Protein AF-0000000084519667 (afdb_homodimer)

Secondary structure (DSSP, 8-state):
-----EEEEETTEEEEEEE--GGGHHHHHHHHHHHHTT-SSSS--TTTT---HHHHHHHHHHHHH-TTEEEEEEEETTEEEEEEEEEE-SSGGGTTEEEEEEEE-GGGTTSSHHHHHHHHHHHHHHHTT--EEEEEEETT-HHHHHHHHHTT-EEEEEEEEEEE-TTS-EEEEEEEEEE--/-----EEEEETTEEEEEEE--GGGHHHHHHHHHHHHTT-SSSS--TTTT---HHHHHHHHHHHHH-TTEEEEEEEETTEEEEEEEEEE-SSGGGTTEEEEEEEE-GGGTTSSHHHHHHHHHHHHHHHTT--EEEEEEETT-HHHHHHHHHTT-EEEEEEEEEEE-TTS-EEEEEEEEEE--

Nearest PDB structures (foldseek):
  2i79-assembly1_E  TM=9.690E-01  e=3.672E-17  Streptococcus pneumoniae TIGR4
  2i79-assembly3_D  TM=9.544E-01  e=3.453E-17  Streptococcus pneumoniae TIGR4
  2ge3-assembly1_B  TM=9.159E-01  e=1.877E-13  Agrobacterium tumefaciens
  4j3g-assembly2_C  TM=8.983E-01  e=3.690E-13  Brucella abortus 2308
  1vhs-assembly1_A  TM=8.418E-01  e=2.192E-12  Bacillus subtilis

Solvent-accessible surface area (backbone atoms only — not comparable to full-atom values): 19072 Å² total; per-residue (Å²): 45,78,61,77,73,42,81,46,76,32,89,91,41,65,36,34,41,30,45,58,51,68,85,44,18,59,59,49,35,53,44,52,44,52,42,28,61,71,45,81,71,50,75,40,53,58,71,52,87,70,50,50,44,71,52,37,33,51,49,44,54,51,23,46,72,32,82,53,22,36,42,38,31,31,32,43,95,91,34,76,50,29,36,33,36,34,44,42,56,98,37,76,30,32,66,44,33,30,38,51,47,76,50,60,36,76,92,54,61,88,38,53,53,71,58,52,51,47,52,54,49,51,53,49,35,62,72,60,70,36,35,31,43,31,38,76,40,40,64,84,44,53,69,58,54,52,52,42,41,75,72,56,32,41,80,36,26,47,40,72,63,51,30,42,50,96,87,71,47,66,38,40,32,33,32,33,38,30,76,52,134,48,80,61,76,73,43,80,47,76,32,88,91,40,65,36,34,40,30,46,59,51,67,87,44,17,57,59,48,35,54,44,53,43,52,43,27,61,71,46,81,72,51,75,39,53,58,70,52,89,71,51,51,44,71,52,38,34,50,48,42,55,50,24,46,72,33,82,55,22,34,42,36,32,30,32,43,94,91,34,76,50,29,38,32,37,33,42,42,55,98,36,76,28,31,66,44,34,28,37,50,49,75,50,61,37,75,93,55,62,87,39,54,54,72,56,51,52,48,50,53,49,50,53,50,35,63,72,61,69,35,36,31,42,31,38,74,40,40,64,83,44,54,68,58,52,53,51,42,42,74,72,56,32,40,81,35,28,47,39,71,62,52,31,42,48,95,86,70,47,68,37,39,33,34,31,32,38,30,74,53,132

Structure (mmCIF, N/CA/C/O backbone):
data_AF-0000000084519667-model_v1
#
loop_
_entity.id
_entity.type
_entity.pdbx_description
1 polymer 'Acetyltransferase (GNAT) family protein'
#
loop_
_atom_site.group_PDB
_atom_site.id
_atom_site.type_symbol
_atom_site.label_atom_id
_atom_site.label_alt_id
_atom_site.label_comp_id
_atom_site.label_asym_id
_atom_site.label_entity_id
_atom_site.label_seq_id
_atom_site.pdbx_PDB_ins_code
_atom_site.Cartn_x
_atom_site.Cartn_y
_atom_site.Cartn_z
_atom_site.occupancy
_atom_site.B_iso_or_equiv
_atom_site.auth_seq_id
_atom_site.auth_comp_id
_atom_site.auth_asym_id
_atom_site.auth_atom_id
_atom_site.pdbx_PDB_model_num
ATOM 1 N N . MET A 1 1 ? -10.945 -17.562 3.363 1 87.56 1 MET A N 1
ATOM 2 C CA . MET A 1 1 ? -11.922 -18.25 2.533 1 87.56 1 MET A CA 1
ATOM 3 C C . MET A 1 1 ? -11.297 -19.469 1.856 1 87.56 1 MET A C 1
ATOM 5 O O . MET A 1 1 ? -10.07 -19.531 1.696 1 87.56 1 MET A O 1
ATOM 9 N N . ILE A 1 2 ? -12.219 -20.406 1.562 1 90.25 2 ILE A N 1
ATOM 10 C CA . ILE A 1 2 ? -11.75 -21.656 0.96 1 90.25 2 ILE A CA 1
ATOM 11 C C . ILE A 1 2 ? -12.508 -21.922 -0.334 1 90.25 2 ILE A C 1
ATOM 13 O O . ILE A 1 2 ? -13.719 -21.688 -0.41 1 90.25 2 ILE A O 1
ATOM 17 N N . ILE A 1 3 ? -11.758 -22.359 -1.268 1 92.31 3 ILE A N 1
ATOM 18 C CA . ILE A 1 3 ? -12.414 -22.766 -2.508 1 92.31 3 ILE A CA 1
ATOM 19 C C . ILE A 1 3 ? -12.203 -24.25 -2.742 1 92.31 3 ILE A C 1
ATOM 21 O O . ILE A 1 3 ? -11.32 -24.859 -2.131 1 92.31 3 ILE A O 1
ATOM 25 N N . ASN A 1 4 ? -13 -24.828 -3.672 1 93.12 4 ASN A N 1
ATOM 26 C CA . ASN A 1 4 ? -12.82 -26.219 -4.055 1 93.12 4 ASN A CA 1
ATOM 27 C C . ASN A 1 4 ? -11.555 -26.422 -4.891 1 93.12 4 ASN A C 1
ATOM 29 O O . ASN A 1 4 ? -11.219 -25.578 -5.715 1 93.12 4 ASN A O 1
ATOM 33 N N . LYS A 1 5 ? -11.016 -27.484 -4.629 1 95.5 5 LYS A N 1
ATOM 34 C CA . LYS A 1 5 ? -9.852 -27.891 -5.402 1 95.5 5 LYS A CA 1
ATOM 35 C C . LYS A 1 5 ? -10.188 -28 -6.887 1 95.5 5 LYS A C 1
ATOM 37 O O . LYS A 1 5 ? -11.242 -28.531 -7.254 1 95.5 5 LYS A O 1
ATOM 42 N N . GLN A 1 6 ? -9.273 -27.469 -7.746 1 97.56 6 GLN A N 1
ATOM 43 C CA . GLN A 1 6 ? -9.422 -27.531 -9.195 1 97.56 6 GLN A CA 1
ATOM 44 C C . GLN A 1 6 ? -8.219 -28.234 -9.836 1 97.56 6 GLN A C 1
ATOM 46 O O . GLN A 1 6 ? -7.078 -28.016 -9.43 1 97.56 6 GLN A O 1
ATOM 51 N N . GLU A 1 7 ? -8.492 -29.047 -10.852 1 97.94 7 GLU A N 1
ATOM 52 C CA . GLU A 1 7 ? -7.441 -29.734 -11.586 1 97.94 7 GLU A CA 1
ATOM 53 C C . GLU A 1 7 ? -7.242 -29.141 -12.977 1 97.94 7 GLU A C 1
ATOM 55 O O . GLU A 1 7 ? -8.211 -28.797 -13.656 1 97.94 7 GLU A O 1
ATOM 60 N N . PHE A 1 8 ? -5.961 -29.078 -13.352 1 98.19 8 PHE A N 1
ATOM 61 C CA . PHE A 1 8 ? -5.629 -28.531 -14.664 1 98.19 8 PHE A CA 1
ATOM 62 C C . PHE A 1 8 ? -4.598 -29.406 -15.367 1 98.19 8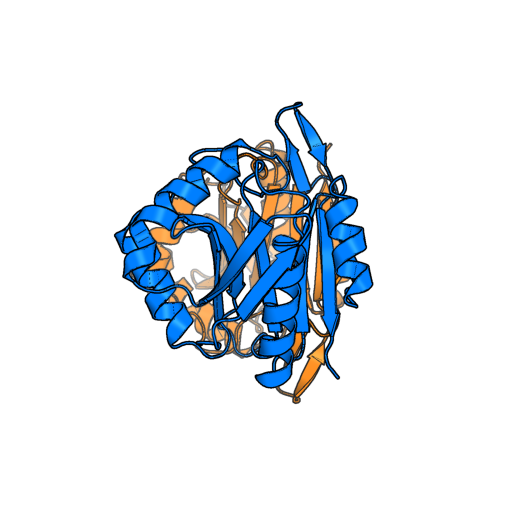 PHE A C 1
ATOM 64 O O . PHE A 1 8 ? -3.809 -30.094 -14.711 1 98.19 8 PHE A O 1
ATOM 71 N N . TYR A 1 9 ? -4.73 -29.453 -16.625 1 97.75 9 TYR A N 1
ATOM 72 C CA . TYR A 1 9 ? -3.725 -30.031 -17.516 1 97.75 9 TYR A CA 1
ATOM 73 C C . TYR A 1 9 ? -3.357 -29.078 -18.641 1 97.75 9 TYR A C 1
ATOM 75 O O . TYR A 1 9 ? -4.156 -28.844 -19.547 1 97.75 9 TYR A O 1
ATOM 83 N N . VAL A 1 10 ? -2.162 -28.562 -18.578 1 97.06 10 VAL A N 1
ATOM 84 C CA . VAL A 1 10 ? -1.73 -27.562 -19.531 1 97.06 10 VAL A CA 1
ATOM 85 C C . VAL A 1 10 ? -0.301 -27.859 -19.984 1 97.06 10 VAL A C 1
ATOM 87 O O . VAL A 1 10 ? 0.597 -28.016 -19.156 1 97.06 10 VAL A O 1
ATOM 90 N N . ASN A 1 11 ? -0.083 -27.906 -21.281 1 96.44 11 ASN A N 1
ATOM 91 C CA . ASN A 1 11 ? 1.228 -28.094 -21.891 1 96.44 11 ASN A CA 1
ATOM 92 C C . ASN A 1 11 ? 1.968 -29.281 -21.266 1 96.44 11 ASN A C 1
ATOM 94 O O . ASN A 1 11 ? 3.125 -29.141 -20.859 1 96.44 11 ASN A O 1
ATOM 98 N N . GLY A 1 12 ? 1.307 -30.344 -21 1 95.88 12 GLY A N 1
ATOM 99 C CA . GLY A 1 12 ? 1.898 -31.594 -20.547 1 95.88 12 GLY A CA 1
ATOM 100 C C . GLY A 1 12 ? 2.082 -31.672 -19.047 1 95.88 12 GLY A C 1
ATOM 101 O O . GLY A 1 12 ? 2.748 -32.562 -18.531 1 95.88 12 GLY A O 1
ATOM 102 N N . LEU A 1 13 ? 1.608 -30.703 -18.375 1 97.38 13 LEU A N 1
ATOM 103 C CA . LEU A 1 13 ? 1.768 -30.688 -16.922 1 97.38 13 LEU A CA 1
ATOM 104 C C . LEU A 1 13 ? 0.414 -30.766 -16.234 1 97.38 13 LEU A C 1
ATOM 106 O O . LEU A 1 13 ? -0.495 -29.984 -16.531 1 97.38 13 LEU A O 1
ATOM 110 N N . ASN A 1 14 ? 0.262 -31.719 -15.336 1 98.19 14 ASN A N 1
ATOM 111 C CA . ASN A 1 14 ? -0.887 -31.797 -14.438 1 98.19 14 ASN A CA 1
ATOM 112 C C . ASN A 1 14 ? -0.622 -31.078 -13.117 1 98.19 14 ASN A C 1
ATOM 114 O O . ASN A 1 14 ? 0.436 -31.25 -12.516 1 98.19 14 ASN A O 1
ATOM 118 N N . TYR A 1 15 ? -1.552 -30.266 -12.711 1 98.5 15 TYR A N 1
ATOM 119 C CA . TYR A 1 15 ? -1.413 -29.625 -11.406 1 98.5 15 TYR A CA 1
ATOM 120 C C . TYR A 1 15 ? -2.775 -29.281 -10.82 1 98.5 15 TYR A C 1
ATOM 122 O O . TYR A 1 15 ? -3.787 -29.312 -11.523 1 98.5 15 TYR A O 1
ATOM 130 N N . THR A 1 16 ? -2.779 -29.016 -9.531 1 98.38 16 THR A N 1
ATOM 131 C CA . THR A 1 16 ? -3.992 -28.656 -8.805 1 98.38 16 THR A CA 1
ATOM 132 C C . THR A 1 16 ? -3.869 -27.266 -8.203 1 98.38 16 THR A C 1
ATOM 134 O O . THR A 1 16 ? -2.789 -26.859 -7.762 1 98.38 16 THR A O 1
ATOM 137 N N . VAL A 1 17 ? -4.969 -26.531 -8.273 1 98.69 17 VAL A N 1
ATOM 138 C CA . VAL A 1 17 ? -5.094 -25.281 -7.535 1 98.69 17 VAL A CA 1
ATOM 139 C C . VAL A 1 17 ? -6.062 -25.453 -6.367 1 98.69 17 VAL A C 1
ATOM 141 O O . VAL A 1 17 ? -7.176 -25.953 -6.547 1 98.69 17 VAL A O 1
ATOM 144 N N . ARG A 1 18 ? -5.625 -25.125 -5.227 1 98.44 18 ARG A N 1
ATOM 145 C CA . ARG A 1 18 ? -6.449 -25.266 -4.031 1 98.44 18 ARG A CA 1
ATOM 146 C C . ARG A 1 18 ? -6.098 -24.203 -2.998 1 98.44 18 ARG A C 1
ATOM 148 O O . ARG A 1 18 ? -5.098 -23.484 -3.143 1 98.44 18 ARG A O 1
ATOM 155 N N . SER A 1 19 ? -6.965 -24.109 -1.954 1 98.69 19 SER A N 1
ATOM 156 C CA . SER A 1 19 ? -6.664 -23.219 -0.836 1 98.69 19 SER A CA 1
ATOM 157 C C . SER A 1 19 ? -5.469 -23.719 -0.033 1 98.69 19 SER A C 1
ATOM 159 O O . SER A 1 19 ? -5.293 -24.922 0.134 1 98.69 19 SER A O 1
ATOM 161 N N . ALA A 1 20 ? -4.688 -22.797 0.393 1 98.69 20 ALA A N 1
ATOM 162 C CA . ALA A 1 20 ? -3.574 -23.141 1.271 1 98.69 20 ALA A CA 1
ATOM 163 C C . ALA A 1 20 ? -4.078 -23.688 2.605 1 98.69 20 ALA A C 1
ATOM 165 O O . ALA A 1 20 ? -5.109 -23.25 3.113 1 98.69 20 ALA A O 1
ATOM 166 N N . ILE A 1 21 ? -3.346 -24.625 3.158 1 97.81 21 ILE A N 1
ATOM 167 C CA . ILE A 1 21 ? -3.654 -25.172 4.473 1 97.81 21 ILE A CA 1
ATOM 168 C C . ILE A 1 21 ? -2.428 -25.078 5.375 1 97.81 21 ILE A C 1
ATOM 170 O O . ILE A 1 21 ? -1.318 -24.828 4.902 1 97.81 21 ILE A O 1
ATOM 174 N N . ASP A 1 22 ? -2.645 -25.312 6.648 1 97.5 22 ASP A N 1
ATOM 175 C CA . ASP A 1 22 ? -1.619 -25.125 7.668 1 97.5 22 ASP A CA 1
ATOM 176 C C . ASP A 1 22 ? -0.362 -25.922 7.336 1 97.5 22 ASP A C 1
ATOM 178 O O . ASP A 1 22 ? 0.756 -25.453 7.539 1 97.5 22 ASP A O 1
ATOM 182 N N . LYS A 1 23 ? -0.465 -27.078 6.797 1 97.44 23 LYS A N 1
ATOM 183 C CA . LYS A 1 23 ? 0.646 -27.984 6.523 1 97.44 23 LYS A CA 1
ATOM 184 C C . LYS A 1 23 ? 1.521 -27.453 5.391 1 97.44 23 LYS A C 1
ATOM 186 O O . LYS A 1 23 ? 2.641 -27.938 5.191 1 97.44 23 LYS A O 1
ATOM 191 N N . ASP A 1 24 ? 1.018 -26.453 4.664 1 98.44 24 ASP A N 1
ATOM 192 C CA . ASP A 1 24 ? 1.741 -25.906 3.521 1 98.44 24 ASP A CA 1
ATOM 193 C C . ASP A 1 24 ? 2.793 -24.891 3.971 1 98.44 24 ASP A C 1
ATOM 195 O O . ASP A 1 24 ? 3.635 -24.469 3.176 1 98.44 24 ASP A O 1
ATOM 199 N N . ALA A 1 25 ? 2.783 -24.516 5.262 1 98.5 25 ALA A N 1
ATOM 200 C CA . ALA A 1 25 ? 3.533 -23.359 5.75 1 98.5 25 ALA A CA 1
ATOM 201 C C . ALA A 1 25 ? 5.027 -23.516 5.484 1 98.5 25 ALA A C 1
ATOM 203 O O . ALA A 1 25 ? 5.688 -22.578 5.027 1 98.5 25 ALA A O 1
ATOM 204 N N . LYS A 1 26 ? 5.539 -24.656 5.738 1 97.88 26 L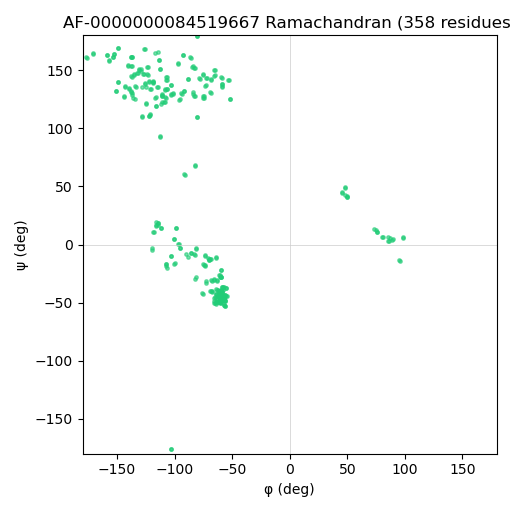YS A N 1
ATOM 205 C CA . LYS A 1 26 ? 6.965 -24.891 5.527 1 97.88 26 LYS A CA 1
ATOM 206 C C . LYS A 1 26 ? 7.332 -24.75 4.051 1 97.88 26 LYS A C 1
ATOM 208 O O . LYS A 1 26 ? 8.289 -24.062 3.709 1 97.88 26 LYS A O 1
ATOM 213 N N . ASP A 1 27 ? 6.598 -25.391 3.207 1 98 27 ASP A N 1
ATOM 214 C CA . ASP A 1 27 ? 6.844 -25.344 1.771 1 98 27 ASP A CA 1
ATOM 215 C C . ASP A 1 27 ? 6.742 -23.906 1.248 1 98 27 ASP A C 1
ATOM 217 O O . ASP A 1 27 ? 7.539 -23.5 0.406 1 98 27 ASP A O 1
ATOM 221 N N . LEU A 1 28 ? 5.77 -23.219 1.787 1 98.5 28 LEU A N 1
ATOM 222 C CA . LEU A 1 28 ? 5.559 -21.844 1.342 1 98.5 28 LEU A CA 1
ATOM 223 C C . LEU A 1 28 ? 6.719 -20.938 1.765 1 98.5 28 LEU A C 1
ATOM 225 O O . LEU A 1 28 ? 7.145 -20.078 1.005 1 98.5 28 LEU A O 1
ATOM 229 N N . SER A 1 29 ? 7.211 -21.141 2.979 1 98 29 SER A N 1
ATOM 230 C CA . SER A 1 29 ? 8.344 -20.359 3.465 1 98 29 SER A CA 1
ATOM 231 C C . SER A 1 29 ? 9.57 -20.547 2.572 1 98 29 SER A C 1
ATOM 233 O O . SER A 1 29 ? 10.25 -19.578 2.229 1 98 29 SER A O 1
ATOM 235 N N . GLU A 1 30 ? 9.781 -21.766 2.123 1 97.25 30 GLU A N 1
ATOM 236 C CA . GLU A 1 30 ? 10.914 -22.078 1.253 1 97.25 30 GLU A CA 1
ATOM 237 C C . GLU A 1 30 ? 10.656 -21.594 -0.172 1 97.25 30 GLU A C 1
ATOM 239 O O . GLU A 1 30 ? 11.57 -21.078 -0.825 1 97.25 30 GLU A O 1
ATOM 244 N N . LEU A 1 31 ? 9.516 -21.781 -0.634 1 97.81 31 LEU A N 1
ATOM 245 C CA . LEU A 1 31 ? 9.125 -21.406 -1.991 1 97.81 31 LEU A CA 1
ATOM 246 C C . LEU A 1 31 ? 9.297 -19.906 -2.217 1 97.81 31 LEU A C 1
ATOM 248 O O . LEU A 1 31 ? 9.852 -19.5 -3.238 1 97.81 31 LEU A O 1
ATOM 252 N N . ARG A 1 32 ? 8.758 -19.094 -1.294 1 96.75 32 ARG A N 1
ATOM 253 C CA . ARG A 1 32 ? 8.82 -17.656 -1.437 1 96.75 32 ARG A CA 1
ATOM 254 C C . ARG A 1 32 ? 10.266 -17.172 -1.555 1 96.75 32 ARG A C 1
ATOM 256 O O . ARG A 1 32 ? 10.578 -16.328 -2.393 1 96.75 32 ARG A O 1
ATOM 263 N N . LEU A 1 33 ? 11.102 -17.734 -0.707 1 96.19 33 LEU A N 1
ATOM 264 C CA . LEU A 1 33 ? 12.523 -17.391 -0.755 1 96.19 33 LEU A CA 1
ATOM 265 C C . LEU A 1 33 ? 13.102 -17.688 -2.137 1 96.19 33 LEU A C 1
ATOM 267 O O . LEU A 1 33 ? 13.828 -16.844 -2.693 1 96.19 33 LEU A O 1
ATOM 271 N N . GLN A 1 34 ? 12.789 -18.797 -2.66 1 97.38 34 GLN A N 1
ATOM 272 C CA . GLN A 1 34 ? 13.305 -19.188 -3.965 1 97.38 34 GLN A CA 1
ATOM 273 C C . GLN A 1 34 ? 12.781 -18.281 -5.066 1 97.38 34 GLN A C 1
ATOM 275 O O . GLN A 1 34 ? 13.555 -17.797 -5.895 1 97.38 34 GLN A O 1
ATOM 280 N N . ILE A 1 35 ? 11.508 -18.047 -5.113 1 97.56 35 ILE A N 1
ATOM 281 C CA . ILE A 1 35 ? 10.875 -17.281 -6.176 1 97.56 35 ILE A CA 1
ATOM 282 C C . ILE A 1 35 ? 11.422 -15.852 -6.176 1 97.56 35 ILE A C 1
ATOM 284 O O . ILE A 1 35 ? 11.656 -15.273 -7.238 1 97.56 35 ILE A O 1
ATOM 288 N N . ASP A 1 36 ? 11.641 -15.281 -5.004 1 96.5 36 ASP A N 1
ATOM 289 C CA . ASP A 1 36 ? 12.148 -13.922 -4.883 1 96.5 36 ASP A CA 1
ATOM 290 C C . ASP A 1 36 ? 13.508 -13.781 -5.555 1 96.5 36 ASP A C 1
ATOM 292 O O . ASP A 1 36 ? 13.883 -12.688 -5.996 1 96.5 36 ASP A O 1
ATOM 296 N N . GLY A 1 37 ? 14.195 -14.875 -5.727 1 96.25 37 GLY A N 1
ATOM 297 C CA . GLY A 1 37 ? 15.516 -14.859 -6.336 1 96.25 37 GLY A CA 1
ATOM 298 C C . GLY A 1 37 ? 15.492 -15.148 -7.824 1 96.25 37 GLY A C 1
ATOM 299 O O . GLY A 1 37 ? 16.516 -15.055 -8.5 1 96.25 37 GLY A O 1
ATOM 300 N N . GLU A 1 38 ? 14.328 -15.43 -8.312 1 97.12 38 GLU A N 1
ATOM 301 C CA . GLU A 1 38 ? 14.25 -15.938 -9.68 1 97.12 38 GLU A CA 1
ATOM 302 C C . GLU A 1 38 ? 13.789 -14.852 -10.648 1 97.12 38 GLU A C 1
ATOM 304 O O . GLU A 1 38 ? 13.836 -15.047 -11.867 1 97.12 38 GLU A O 1
ATOM 309 N N . THR A 1 39 ? 13.359 -13.734 -10.102 1 95.12 39 THR A N 1
ATOM 310 C CA . THR A 1 39 ? 12.812 -12.719 -10.992 1 95.12 39 THR A CA 1
ATOM 311 C C . THR A 1 39 ? 12.898 -11.336 -10.352 1 95.12 39 THR A C 1
ATOM 313 O O . THR A 1 39 ? 12.914 -11.211 -9.125 1 95.12 39 THR A O 1
ATOM 316 N N . GLU A 1 40 ? 12.867 -10.297 -11.148 1 95.94 40 GLU A N 1
ATOM 317 C CA . GLU A 1 40 ? 12.844 -8.914 -10.672 1 95.94 40 GLU A CA 1
ATOM 318 C C . GLU A 1 40 ? 11.43 -8.336 -10.711 1 95.94 40 GLU A C 1
ATOM 320 O O . GLU A 1 40 ? 11.227 -7.172 -10.375 1 95.94 40 GLU A O 1
ATOM 325 N N . ASN A 1 41 ? 10.461 -9.164 -11.062 1 96.25 41 ASN A N 1
ATOM 326 C CA . ASN A 1 41 ? 9.078 -8.711 -11.18 1 96.25 41 ASN A CA 1
ATOM 327 C C . ASN A 1 41 ? 8.445 -8.484 -9.812 1 96.25 41 ASN A C 1
ATOM 329 O O . ASN A 1 41 ? 7.402 -7.832 -9.703 1 96.25 41 ASN A O 1
ATOM 333 N N . LEU A 1 42 ? 9.055 -9.055 -8.805 1 96.88 42 LEU A N 1
ATOM 334 C CA . LEU A 1 42 ? 8.5 -8.945 -7.461 1 96.88 42 LEU A CA 1
ATOM 335 C C . LEU A 1 42 ? 9.109 -7.758 -6.723 1 96.88 42 LEU A C 1
ATOM 337 O O . LEU A 1 42 ? 10.172 -7.262 -7.102 1 96.88 42 LEU A O 1
ATOM 341 N N . ASP A 1 43 ? 8.492 -7.379 -5.738 1 97.31 43 ASP A N 1
ATOM 342 C CA . ASP A 1 43 ? 8.938 -6.227 -4.961 1 97.31 43 ASP A CA 1
ATOM 343 C C . ASP A 1 43 ? 10.156 -6.57 -4.105 1 97.31 43 ASP A C 1
ATOM 345 O O . ASP A 1 43 ? 10.867 -5.68 -3.639 1 97.31 43 ASP A O 1
ATOM 349 N N . ARG A 1 44 ? 10.367 -7.824 -3.932 1 97.38 44 ARG A N 1
ATOM 350 C CA . ARG A 1 44 ? 11.375 -8.289 -2.982 1 97.38 44 ARG A CA 1
ATOM 351 C C . ARG A 1 44 ? 12.602 -8.836 -3.705 1 97.38 44 ARG A C 1
ATOM 353 O O . ARG A 1 44 ? 12.469 -9.523 -4.723 1 97.38 44 ARG A O 1
ATOM 360 N N . GLU A 1 45 ? 13.727 -8.594 -3.127 1 97.12 45 GLU A N 1
ATOM 361 C CA . GLU A 1 45 ? 14.922 -9.375 -3.428 1 97.12 45 GLU A CA 1
ATOM 362 C C . GLU A 1 45 ? 14.984 -10.641 -2.572 1 97.12 45 GLU A C 1
ATOM 364 O O . GLU A 1 45 ? 14.297 -10.734 -1.551 1 97.12 45 GLU A O 1
ATOM 369 N N . LYS A 1 46 ? 15.789 -11.531 -3.094 1 95.75 46 LYS A N 1
ATOM 370 C CA . LYS A 1 46 ? 15.93 -12.773 -2.334 1 95.75 46 LYS A CA 1
ATOM 371 C C . LYS A 1 46 ? 16.281 -12.484 -0.876 1 95.75 46 LYS A C 1
ATOM 373 O O . LYS A 1 46 ? 17.234 -11.742 -0.595 1 95.75 46 LYS A O 1
ATOM 378 N N . GLY A 1 47 ? 15.438 -13.039 0.066 1 93.81 47 GLY A N 1
ATOM 379 C CA . GLY A 1 47 ? 15.75 -12.93 1.481 1 93.81 47 GLY A CA 1
ATOM 380 C C . GLY A 1 47 ? 15.055 -11.766 2.16 1 93.81 47 GLY A C 1
ATOM 381 O O . GLY A 1 47 ? 15.031 -11.68 3.389 1 93.81 47 GLY A O 1
ATOM 382 N N . GLU A 1 48 ? 14.531 -10.898 1.445 1 96.38 48 GLU A N 1
ATOM 383 C CA . GLU A 1 48 ? 13.836 -9.75 2.021 1 96.38 48 GLU A CA 1
ATOM 384 C C . GLU A 1 48 ? 12.445 -10.125 2.51 1 96.38 48 GLU A C 1
ATOM 386 O O . GLU A 1 48 ? 11.758 -10.938 1.884 1 96.38 48 GLU A O 1
ATOM 391 N N . ALA A 1 49 ? 12.078 -9.484 3.674 1 95.25 49 ALA A N 1
ATOM 392 C CA . ALA A 1 49 ? 10.742 -9.648 4.23 1 95.25 49 ALA A CA 1
ATOM 393 C C . ALA A 1 49 ? 10.359 -11.125 4.324 1 95.25 49 ALA A C 1
ATOM 395 O O . ALA A 1 49 ? 9.266 -11.516 3.93 1 95.25 49 ALA A O 1
ATOM 396 N N . SER A 1 50 ? 11.305 -11.93 4.742 1 94.88 50 SER A N 1
ATOM 397 C CA . SER A 1 50 ? 11.062 -13.367 4.875 1 94.88 50 SER A CA 1
ATOM 398 C C . SER A 1 50 ? 9.93 -13.648 5.852 1 94.88 50 SER A C 1
ATOM 400 O O . SER A 1 50 ? 9.742 -12.914 6.824 1 94.88 50 SER A O 1
ATOM 402 N N . ILE A 1 51 ? 9.172 -14.664 5.527 1 97.06 51 ILE A N 1
ATOM 403 C CA . ILE A 1 51 ? 8.109 -15.148 6.406 1 97.06 51 ILE A CA 1
ATOM 404 C C . ILE A 1 51 ? 8.43 -16.578 6.855 1 97.06 51 ILE A C 1
ATOM 406 O O . ILE A 1 51 ? 8.586 -17.469 6.023 1 97.06 51 ILE A O 1
ATOM 410 N N . ASP A 1 52 ? 8.562 -16.688 8.133 1 97.62 52 ASP A N 1
ATOM 411 C CA . ASP A 1 52 ? 8.898 -18 8.656 1 97.62 52 ASP A CA 1
ATOM 412 C C . ASP A 1 52 ? 7.656 -18.891 8.742 1 97.62 52 ASP A C 1
ATOM 414 O O . ASP A 1 52 ? 6.562 -18.469 8.367 1 97.62 52 ASP A O 1
ATOM 418 N N . ILE A 1 53 ? 7.883 -20.078 9.188 1 98.12 53 ILE A N 1
ATOM 419 C CA . ILE A 1 53 ? 6.824 -21.078 9.203 1 98.12 53 ILE A CA 1
ATOM 420 C C . ILE A 1 53 ? 5.664 -20.594 10.062 1 98.12 53 ILE A C 1
ATOM 422 O O . ILE A 1 53 ? 4.516 -20.578 9.617 1 98.12 53 ILE A O 1
ATOM 426 N N . PRO A 1 54 ? 5.867 -20.094 11.367 1 98.25 54 PRO A N 1
ATOM 427 C CA . PRO A 1 54 ? 4.75 -19.562 12.148 1 98.25 54 PRO A CA 1
ATOM 428 C C . PRO A 1 54 ? 4.051 -18.391 11.461 1 98.25 54 PRO A C 1
ATOM 430 O O . PRO A 1 54 ? 2.832 -18.25 11.57 1 98.25 54 PRO A O 1
ATOM 433 N N . GLY A 1 55 ? 4.84 -17.578 10.797 1 98.31 55 GLY A N 1
ATOM 434 C CA . GLY A 1 55 ? 4.266 -16.484 10.047 1 98.31 55 GLY A CA 1
ATOM 435 C C . GLY A 1 55 ? 3.287 -16.922 8.977 1 98.31 55 GLY A C 1
ATOM 436 O O . GLY A 1 55 ? 2.186 -16.391 8.867 1 98.31 55 GLY A O 1
ATOM 437 N N . PHE A 1 56 ? 3.646 -17.922 8.227 1 98.56 56 PHE A N 1
ATOM 438 C CA . PHE A 1 56 ? 2.756 -18.422 7.191 1 98.56 56 PHE A CA 1
ATOM 439 C C . PHE A 1 56 ? 1.543 -19.109 7.805 1 98.56 56 PHE A C 1
ATOM 441 O O . PHE A 1 56 ? 0.436 -19.031 7.27 1 98.56 56 PHE A O 1
ATOM 448 N N . LYS A 1 57 ? 1.779 -19.844 8.844 1 98.5 57 LYS A N 1
ATOM 449 C CA . LYS A 1 57 ? 0.632 -20.438 9.523 1 98.5 57 LYS A CA 1
ATOM 450 C C . LYS A 1 57 ? -0.39 -19.375 9.914 1 98.5 57 LYS A C 1
ATOM 452 O O . LYS A 1 57 ? -1.594 -19.562 9.734 1 98.5 57 LYS A O 1
ATOM 457 N N . GLN A 1 58 ? 0.099 -18.297 10.438 1 98.44 58 GLN A N 1
ATOM 458 C CA . GLN A 1 58 ? -0.782 -17.203 10.836 1 98.44 58 GLN A CA 1
ATOM 459 C C . GLN A 1 58 ? -1.492 -16.594 9.625 1 98.44 58 GLN A C 1
ATOM 461 O O . GLN A 1 58 ? -2.682 -16.281 9.695 1 98.44 58 GLN A O 1
ATOM 466 N N . ILE A 1 59 ? -0.774 -16.406 8.539 1 98.25 59 ILE A N 1
ATOM 467 C CA . ILE A 1 59 ? -1.356 -15.859 7.32 1 98.25 59 ILE A CA 1
ATOM 468 C C . ILE A 1 59 ? -2.461 -16.781 6.812 1 98.25 59 ILE A C 1
ATOM 470 O O . ILE A 1 59 ? -3.564 -16.328 6.5 1 98.25 59 ILE A O 1
ATOM 474 N N . ILE A 1 60 ? -2.119 -18.062 6.738 1 98.5 60 ILE A N 1
ATOM 475 C CA . ILE A 1 60 ? -3.08 -19.047 6.242 1 98.5 60 ILE A CA 1
ATOM 476 C C . ILE A 1 60 ? -4.328 -19.031 7.125 1 98.5 60 ILE A C 1
ATOM 478 O O . ILE A 1 60 ? -5.453 -19.016 6.617 1 98.5 60 ILE A O 1
ATOM 482 N N . LYS A 1 61 ? -4.137 -19 8.398 1 97.94 61 LYS A N 1
ATOM 483 C CA . LYS A 1 61 ? -5.25 -18.953 9.344 1 97.94 61 LYS A CA 1
ATOM 484 C C . LYS A 1 61 ? -6.098 -17.703 9.125 1 97.94 61 LYS A C 1
ATOM 486 O O . LYS A 1 61 ? -7.324 -17.781 9.039 1 97.94 61 LYS A O 1
ATOM 491 N N . THR A 1 62 ? -5.457 -16.562 9.047 1 97.56 62 THR A N 1
ATOM 492 C CA . THR A 1 62 ? -6.141 -15.289 8.852 1 97.56 62 THR A CA 1
ATOM 493 C C . THR A 1 62 ? -6.926 -15.297 7.543 1 97.56 62 THR A C 1
ATOM 495 O O . THR A 1 62 ? -8.094 -14.906 7.512 1 97.56 62 THR A O 1
ATOM 498 N N . ASP A 1 63 ? -6.266 -15.758 6.508 1 97.62 63 ASP A N 1
ATOM 499 C CA . ASP A 1 63 ? -6.883 -15.727 5.188 1 97.62 63 ASP A CA 1
ATOM 500 C C . ASP A 1 63 ? -8.055 -16.703 5.105 1 97.62 63 ASP A C 1
ATOM 502 O O . ASP A 1 63 ? -9.008 -16.469 4.359 1 97.62 63 ASP A O 1
ATOM 506 N N . THR A 1 64 ? -7.965 -17.734 5.824 1 96.75 64 THR A N 1
ATOM 507 C CA . THR A 1 64 ? -9.008 -18.75 5.805 1 96.75 64 THR A CA 1
ATOM 508 C C . THR A 1 64 ? -10.312 -18.203 6.371 1 96.75 64 THR A C 1
ATOM 510 O O . THR A 1 64 ? -11.398 -18.562 5.91 1 96.75 64 THR A O 1
ATOM 513 N N . VAL A 1 65 ? -10.242 -17.25 7.301 1 95.56 65 VAL A N 1
ATOM 514 C CA . VAL A 1 65 ? -11.453 -16.859 8.008 1 95.56 65 VAL A CA 1
ATOM 515 C C . VAL A 1 65 ? -11.898 -15.477 7.52 1 95.56 65 VAL A C 1
ATOM 517 O O . VAL A 1 65 ? -13.031 -15.055 7.785 1 95.56 65 VAL A O 1
ATOM 520 N N . ASN A 1 66 ? -11.062 -14.742 6.918 1 95.69 66 ASN A N 1
ATOM 521 C CA . ASN A 1 66 ? -11.406 -13.391 6.469 1 95.69 66 ASN A CA 1
ATOM 522 C C . ASN A 1 66 ? -12.117 -13.422 5.117 1 95.69 66 ASN A C 1
ATOM 524 O O . ASN A 1 66 ? -11.562 -13.906 4.129 1 95.69 66 ASN A O 1
ATOM 528 N N . PRO A 1 67 ? -13.219 -12.82 5.004 1 95 67 PRO A N 1
ATOM 529 C CA . PRO A 1 67 ? -14.016 -12.914 3.779 1 95 67 PRO A CA 1
ATOM 530 C C . PRO A 1 67 ? -13.414 -12.117 2.623 1 95 67 PRO A C 1
ATOM 532 O O . PRO A 1 67 ? -13.875 -12.234 1.484 1 95 67 PRO A O 1
ATOM 535 N N . ARG A 1 68 ? -12.43 -11.344 2.861 1 97.25 68 ARG A N 1
ATOM 536 C CA . ARG A 1 68 ? -11.828 -10.539 1.803 1 97.25 68 ARG A CA 1
ATOM 537 C C . ARG A 1 68 ? -10.391 -10.977 1.532 1 97.25 68 ARG A C 1
ATOM 539 O O . ARG A 1 68 ? -9.586 -10.195 1.021 1 97.25 68 ARG A O 1
ATOM 546 N N . ASN A 1 69 ? -10.055 -12.156 1.994 1 98.56 69 ASN A N 1
ATOM 547 C CA . ASN A 1 69 ? -8.758 -12.75 1.712 1 98.56 69 ASN A CA 1
ATOM 548 C C . ASN A 1 69 ? -8.898 -14.117 1.045 1 98.56 69 ASN A C 1
ATOM 550 O O . ASN A 1 69 ? -9.836 -14.859 1.333 1 98.56 69 ASN A O 1
ATOM 554 N N . LEU A 1 70 ? -8.016 -14.43 0.204 1 98.69 70 LEU A N 1
ATOM 555 C CA . LEU A 1 70 ? -7.902 -15.742 -0.428 1 98.69 70 LEU A CA 1
ATOM 556 C C . LEU A 1 70 ? -6.441 -16.125 -0.634 1 98.69 70 LEU A C 1
ATOM 558 O O . LEU A 1 70 ? -5.652 -15.32 -1.135 1 98.69 70 LEU A O 1
ATOM 562 N N . PHE A 1 71 ? -6.082 -17.281 -0.173 1 98.88 71 PHE A N 1
ATOM 563 C CA . PHE A 1 71 ? -4.734 -17.797 -0.347 1 98.88 71 PHE A CA 1
ATOM 564 C C . PHE A 1 71 ? -4.758 -19.125 -1.083 1 98.88 71 PHE A C 1
ATOM 566 O O . PHE A 1 71 ? -5.199 -20.141 -0.533 1 98.88 71 PHE A O 1
ATOM 573 N N . LEU A 1 72 ? -4.23 -19.125 -2.342 1 98.81 72 LEU A N 1
ATOM 574 C CA . LEU A 1 72 ? -4.23 -20.328 -3.17 1 98.81 72 LEU A CA 1
ATOM 575 C C . LEU A 1 72 ? -2.811 -20.828 -3.393 1 98.81 72 LEU A C 1
ATOM 577 O O . LEU A 1 72 ? -1.861 -20.047 -3.414 1 98.81 72 LEU A O 1
ATOM 581 N N . VAL A 1 73 ? -2.732 -22.156 -3.584 1 98.88 73 VAL A N 1
ATOM 582 C CA . VAL A 1 73 ? -1.472 -22.766 -3.977 1 98.88 73 VAL A CA 1
ATOM 583 C C . VAL A 1 73 ? -1.684 -23.625 -5.223 1 98.88 73 VAL A C 1
ATOM 585 O O . VAL A 1 73 ? -2.779 -24.141 -5.449 1 98.88 73 VAL A O 1
ATOM 588 N N . ALA A 1 74 ? -0.708 -23.688 -6.039 1 98.88 74 ALA A N 1
ATOM 589 C CA . ALA A 1 74 ? -0.621 -24.625 -7.148 1 98.88 74 ALA A CA 1
ATOM 590 C C . ALA A 1 74 ? 0.295 -25.797 -6.797 1 98.88 74 ALA A C 1
ATOM 592 O O . ALA A 1 74 ? 1.436 -25.594 -6.371 1 98.88 74 ALA A O 1
ATOM 593 N N . VAL A 1 75 ? -0.177 -27.016 -6.996 1 98.75 75 VAL A N 1
ATOM 594 C CA . VAL A 1 75 ? 0.528 -28.203 -6.52 1 98.75 75 VAL A CA 1
ATOM 595 C C . VAL A 1 75 ? 0.782 -29.156 -7.684 1 98.75 75 VAL A C 1
ATOM 597 O O . VAL A 1 75 ? -0.145 -29.516 -8.414 1 98.75 75 VAL A O 1
ATOM 600 N N . VAL A 1 76 ? 2.043 -29.453 -7.918 1 98.12 76 VAL A N 1
ATOM 601 C CA . VAL A 1 76 ? 2.48 -30.469 -8.875 1 98.12 76 VAL A CA 1
ATOM 602 C C . VAL A 1 76 ? 3.094 -31.656 -8.125 1 98.12 76 VAL A C 1
ATOM 604 O O . VAL A 1 76 ? 4.102 -31.5 -7.434 1 98.12 76 VAL A O 1
ATOM 607 N N . HIS A 1 77 ? 2.598 -32.875 -8.281 1 94.31 77 HIS A N 1
ATOM 608 C CA . HIS A 1 77 ? 3.119 -34.062 -7.625 1 94.31 77 HIS A CA 1
ATOM 609 C C . HIS A 1 77 ? 3.4 -33.812 -6.148 1 94.31 77 HIS A C 1
ATOM 611 O O . HIS A 1 77 ? 4.508 -34.062 -5.672 1 94.31 77 HIS A O 1
ATOM 617 N N . ASP A 1 78 ? 2.512 -33.156 -5.359 1 92.88 78 ASP A N 1
ATOM 618 C CA . ASP A 1 78 ? 2.506 -32.875 -3.922 1 92.88 78 ASP A CA 1
ATOM 619 C C . ASP A 1 78 ? 3.518 -31.797 -3.557 1 92.88 78 ASP A C 1
ATOM 621 O O . ASP A 1 78 ? 3.904 -31.672 -2.393 1 92.88 78 ASP A O 1
ATOM 625 N N . ARG A 1 79 ? 3.99 -31.125 -4.609 1 96.31 79 ARG A N 1
ATOM 626 C CA . ARG A 1 79 ? 4.891 -30 -4.398 1 96.31 79 ARG A CA 1
ATOM 627 C C . ARG A 1 79 ? 4.211 -28.688 -4.773 1 96.31 79 ARG A C 1
ATOM 629 O O . ARG A 1 79 ? 3.621 -28.562 -5.848 1 96.31 79 ARG A O 1
ATOM 636 N N . ILE A 1 80 ? 4.285 -27.766 -3.832 1 98.69 80 ILE A N 1
ATOM 637 C CA . ILE A 1 80 ? 3.775 -26.438 -4.164 1 98.69 80 ILE A CA 1
ATOM 638 C C . ILE A 1 80 ? 4.758 -25.719 -5.086 1 98.69 80 ILE A C 1
ATOM 640 O O . ILE A 1 80 ? 5.941 -25.578 -4.762 1 98.69 80 ILE A O 1
ATOM 644 N N . VAL A 1 81 ? 4.27 -25.25 -6.223 1 98.75 81 VAL A N 1
ATOM 645 C CA . VAL A 1 81 ? 5.168 -24.672 -7.215 1 98.75 81 VAL A CA 1
ATOM 646 C C . VAL A 1 81 ? 4.785 -23.203 -7.469 1 98.75 81 VAL A C 1
ATOM 648 O O . VAL A 1 81 ? 5.445 -22.516 -8.25 1 98.75 81 VAL A O 1
ATOM 651 N N . GLY A 1 82 ? 3.725 -22.719 -6.879 1 98.69 82 GLY A N 1
ATOM 652 C CA . GLY A 1 82 ? 3.25 -21.344 -6.992 1 98.69 82 GLY A CA 1
ATOM 653 C C . GLY A 1 82 ? 2.123 -21.016 -6.027 1 98.69 82 GLY A C 1
ATOM 654 O O . GLY A 1 82 ? 1.562 -21.922 -5.398 1 98.69 82 GLY A O 1
ATOM 655 N N . PHE A 1 83 ? 1.875 -19.797 -5.859 1 98.81 83 PHE A N 1
ATOM 656 C CA . PHE A 1 83 ? 0.782 -19.359 -4.996 1 98.81 83 PHE A CA 1
ATOM 657 C C . PHE A 1 83 ? 0.257 -18 -5.426 1 98.81 83 PHE A C 1
ATOM 659 O O . PHE A 1 83 ? 0.917 -17.281 -6.184 1 98.81 83 PHE A O 1
ATOM 666 N N . SER A 1 84 ? -0.901 -17.672 -5.02 1 98.75 84 SER A N 1
ATOM 667 C CA . SER A 1 84 ? -1.513 -16.359 -5.184 1 98.75 84 SER A CA 1
ATOM 668 C C . SER A 1 84 ? -2.295 -15.945 -3.939 1 98.75 84 SER A C 1
ATOM 670 O O . SER A 1 84 ? -2.703 -16.797 -3.15 1 98.75 84 SER A O 1
ATOM 672 N N . ARG A 1 85 ? -2.391 -14.688 -3.807 1 98.56 85 ARG A N 1
ATOM 673 C CA . ARG A 1 85 ? -3.15 -14.156 -2.678 1 98.56 85 ARG A CA 1
ATOM 674 C C . ARG A 1 85 ? -3.99 -12.953 -3.1 1 98.56 85 ARG A C 1
ATOM 676 O O . ARG A 1 85 ? -3.549 -12.133 -3.906 1 98.56 85 ARG A O 1
ATOM 683 N N . CYS A 1 86 ? -5.195 -12.93 -2.707 1 98.75 86 CYS A N 1
ATOM 684 C CA . CYS A 1 86 ? -6.012 -11.727 -2.619 1 98.75 86 CYS A CA 1
ATOM 685 C C . CYS A 1 86 ? -6.133 -11.25 -1.176 1 98.75 86 CYS A C 1
ATOM 687 O O . CYS A 1 86 ? -6.453 -12.039 -0.283 1 98.75 86 CYS A O 1
ATOM 689 N N . GLU A 1 87 ? -5.859 -10.055 -0.997 1 98.38 87 GLU A N 1
ATOM 690 C CA . GLU A 1 87 ? -5.898 -9.508 0.359 1 98.38 87 GLU A CA 1
ATOM 691 C C . GLU A 1 87 ? -6.617 -8.164 0.393 1 98.38 87 GLU A C 1
ATOM 693 O O . GLU A 1 87 ? -6.266 -7.25 -0.356 1 98.38 87 GLU A O 1
ATOM 698 N N . GLY A 1 88 ? -7.613 -8.016 1.213 1 97.44 88 GLY A N 1
ATOM 699 C CA . GLY A 1 88 ? -8.289 -6.746 1.44 1 97.44 88 GLY A CA 1
ATOM 700 C C . GLY A 1 88 ? -7.59 -5.879 2.471 1 97.44 88 GLY A C 1
ATOM 701 O O . GLY A 1 88 ? -6.797 -6.375 3.275 1 97.44 88 GLY A O 1
ATOM 702 N N . ILE A 1 89 ? -7.801 -4.586 2.338 1 95 89 ILE A N 1
ATOM 703 C CA . ILE A 1 89 ? -7.414 -3.65 3.389 1 95 89 ILE A CA 1
ATOM 704 C C . ILE A 1 89 ? -8.508 -3.58 4.449 1 95 89 ILE A C 1
ATOM 706 O O . ILE A 1 89 ? -9.688 -3.436 4.121 1 95 89 ILE A O 1
ATOM 710 N N . TYR A 1 90 ? -8.125 -3.693 5.691 1 93.5 90 TYR A N 1
ATOM 711 C CA . TYR A 1 90 ? -9.156 -3.764 6.723 1 93.5 90 TYR A CA 1
ATOM 712 C C . TYR A 1 90 ? -9.5 -2.373 7.242 1 93.5 90 TYR A C 1
ATOM 714 O O . TYR A 1 90 ? -9.312 -2.08 8.43 1 93.5 90 TYR A O 1
ATOM 722 N N . LEU A 1 91 ? -9.922 -1.538 6.496 1 97.44 91 LEU A N 1
ATOM 723 C CA . LEU A 1 91 ? -10.547 -0.232 6.652 1 97.44 91 LEU A CA 1
ATOM 724 C C . LEU A 1 91 ? -11.852 -0.159 5.859 1 97.44 91 LEU A C 1
ATOM 726 O O . LEU A 1 91 ? -11.914 -0.638 4.723 1 97.44 91 LEU A O 1
ATOM 730 N N . ASN A 1 92 ? -12.836 0.366 6.445 1 97.62 92 ASN A N 1
ATOM 731 C CA . ASN A 1 92 ? -14.18 0.335 5.887 1 97.62 92 ASN A CA 1
ATOM 732 C C . ASN A 1 92 ? -14.227 0.976 4.504 1 97.62 92 ASN A C 1
ATOM 734 O O . ASN A 1 92 ? -14.945 0.501 3.619 1 97.62 92 ASN A O 1
ATOM 738 N N . ARG A 1 93 ? -13.477 1.993 4.32 1 98.44 93 ARG A N 1
ATOM 739 C CA . ARG A 1 93 ? -13.539 2.748 3.072 1 98.44 93 ARG A CA 1
ATOM 740 C C . ARG A 1 93 ? -13 1.922 1.906 1 98.44 93 ARG A C 1
ATOM 742 O O . ARG A 1 93 ? -13.188 2.287 0.744 1 98.44 93 ARG A O 1
ATOM 749 N N . PHE A 1 94 ? -12.32 0.768 2.215 1 98.5 94 PHE A N 1
ATOM 750 C CA . PHE A 1 94 ? -11.719 -0.084 1.197 1 98.5 94 PHE A CA 1
ATOM 751 C C . PHE A 1 94 ? -12.383 -1.457 1.18 1 98.5 94 PHE A C 1
ATOM 753 O O . PHE A 1 94 ? -11.836 -2.408 0.618 1 98.5 94 PHE A O 1
ATOM 760 N N . SER A 1 95 ? -13.516 -1.618 1.759 1 97.69 95 SER A N 1
ATOM 761 C CA . SER A 1 95 ? -14.125 -2.91 2.055 1 97.69 95 SER A CA 1
ATOM 762 C C . SER A 1 95 ? -14.586 -3.611 0.781 1 97.69 95 SER A C 1
ATOM 764 O O . SER A 1 95 ? -14.875 -4.809 0.795 1 97.69 95 SER A O 1
ATOM 766 N N . HIS A 1 96 ? -14.609 -2.869 -0.315 1 98.06 96 HIS A N 1
ATOM 767 C CA . HIS A 1 96 ? -15.164 -3.418 -1.546 1 98.06 96 HIS A CA 1
ATOM 768 C C . HIS A 1 96 ? -14.07 -3.98 -2.445 1 98.06 96 HIS A C 1
ATOM 770 O O . HIS A 1 96 ? -14.352 -4.488 -3.531 1 98.06 96 HIS A O 1
ATOM 776 N N . LYS A 1 97 ? -12.789 -3.906 -2.006 1 98.5 97 LYS A N 1
ATOM 777 C CA . LYS A 1 97 ? -11.75 -4.254 -2.969 1 98.5 97 LYS A CA 1
ATOM 778 C C . LYS A 1 97 ? -10.664 -5.102 -2.32 1 98.5 97 LYS A C 1
ATOM 780 O O . LYS A 1 97 ? -10.539 -5.133 -1.093 1 98.5 97 LYS A O 1
ATOM 785 N N . VAL A 1 98 ? -9.867 -5.812 -3.15 1 98.75 98 VAL A N 1
ATOM 786 C CA . VAL A 1 98 ? -8.734 -6.617 -2.723 1 98.75 98 VAL A CA 1
ATOM 787 C C . VAL A 1 98 ? -7.559 -6.398 -3.676 1 98.75 98 VAL A C 1
ATOM 789 O O . VAL A 1 98 ? -7.734 -5.883 -4.781 1 98.75 98 VAL A O 1
ATOM 792 N N . GLU A 1 99 ? -6.422 -6.738 -3.244 1 98.88 99 GLU A N 1
ATOM 793 C CA . GLU A 1 99 ? -5.219 -6.727 -4.07 1 98.88 99 GLU A CA 1
ATOM 794 C C . GLU A 1 99 ? -4.762 -8.141 -4.398 1 98.88 99 GLU A C 1
ATOM 796 O O . GLU A 1 99 ? -4.699 -9 -3.518 1 98.88 99 GLU A O 1
ATOM 801 N N . PHE A 1 100 ? -4.461 -8.328 -5.645 1 98.88 100 PHE A N 1
ATOM 802 C CA . PHE A 1 100 ? -4.062 -9.641 -6.133 1 98.88 100 PHE A CA 1
ATOM 803 C C . PHE A 1 100 ? -2.553 -9.703 -6.348 1 98.88 100 PHE A C 1
ATOM 805 O O . PHE A 1 100 ? -1.952 -8.742 -6.836 1 98.88 100 PHE A O 1
ATOM 812 N N . GLY A 1 101 ? -1.959 -10.812 -5.938 1 98.62 101 GLY A N 1
ATOM 813 C CA . GLY A 1 101 ? -0.583 -11.164 -6.242 1 98.62 101 GLY A CA 1
ATOM 814 C C . GLY A 1 101 ? -0.414 -12.633 -6.609 1 98.62 101 GLY A C 1
ATOM 815 O O . GLY A 1 101 ? -1.174 -13.484 -6.145 1 98.62 101 GLY A O 1
ATOM 816 N N . VAL A 1 102 ? 0.632 -12.898 -7.398 1 98.62 102 VAL A N 1
ATOM 817 C CA . VAL A 1 102 ? 0.854 -14.266 -7.844 1 98.62 102 VAL A CA 1
ATOM 818 C C . VAL A 1 102 ? 2.35 -14.516 -8.031 1 98.62 102 VAL A C 1
ATOM 820 O O . VAL A 1 102 ? 3.082 -13.633 -8.477 1 98.62 102 VAL A O 1
ATOM 823 N N . CYS A 1 103 ? 2.779 -15.664 -7.641 1 98.12 103 CYS A N 1
ATOM 824 C CA . CYS A 1 103 ? 4.156 -16.125 -7.766 1 98.12 103 CYS A CA 1
ATOM 825 C C . CYS A 1 103 ? 4.203 -17.578 -8.219 1 98.12 103 CYS A C 1
ATOM 827 O O . CYS A 1 103 ? 3.502 -18.438 -7.672 1 98.12 103 CYS A O 1
ATOM 829 N N . VAL A 1 104 ? 5 -17.859 -9.195 1 98.44 104 VAL A N 1
ATOM 830 C CA . VAL A 1 104 ? 5.188 -19.219 -9.711 1 98.44 104 VAL A CA 1
ATOM 831 C C . VAL A 1 104 ? 6.676 -19.484 -9.906 1 98.44 104 VAL A C 1
ATOM 833 O O . VAL A 1 104 ? 7.414 -18.641 -10.406 1 98.44 104 VAL A O 1
ATOM 836 N N . LEU A 1 105 ? 7.117 -20.641 -9.5 1 98.44 105 LEU A N 1
ATOM 837 C CA . LEU A 1 105 ? 8.492 -21.031 -9.766 1 98.44 105 LEU A CA 1
ATOM 838 C C . LEU A 1 105 ? 8.82 -20.922 -11.25 1 98.44 105 LEU A C 1
ATOM 840 O O . LEU A 1 105 ? 8.016 -21.312 -12.102 1 98.44 105 LEU A O 1
ATOM 844 N N . LYS A 1 106 ? 10.031 -20.469 -11.492 1 97.62 106 LYS A N 1
ATOM 845 C CA . LYS A 1 106 ? 10.461 -20.219 -12.867 1 97.62 106 LYS A CA 1
ATOM 846 C C . LYS A 1 106 ? 10.359 -21.484 -13.711 1 97.62 106 LYS A C 1
ATOM 848 O O . LYS A 1 106 ? 9.914 -21.438 -14.867 1 97.62 106 LYS A O 1
ATOM 853 N N . ASP A 1 107 ? 10.688 -22.578 -13.164 1 97.19 107 ASP A N 1
ATOM 854 C CA . ASP A 1 107 ? 10.703 -23.859 -13.883 1 97.19 107 ASP A CA 1
ATOM 855 C C . ASP A 1 107 ? 9.297 -24.25 -14.336 1 97.19 107 ASP A C 1
ATOM 857 O O . ASP A 1 107 ? 9.141 -25.125 -15.18 1 97.19 107 ASP A O 1
ATOM 861 N N . PHE A 1 108 ? 8.312 -23.594 -13.883 1 97.94 108 PHE A N 1
ATOM 862 C CA . PHE A 1 108 ? 6.945 -24.016 -14.172 1 97.94 108 PHE A CA 1
ATOM 863 C C . PHE A 1 108 ? 6.211 -22.922 -14.953 1 97.94 108 PHE A C 1
ATOM 865 O O . PHE A 1 108 ? 4.988 -22.969 -15.086 1 97.94 108 PHE A O 1
ATOM 872 N N . TRP A 1 109 ? 6.945 -21.953 -15.406 1 96.5 109 TRP A N 1
ATOM 873 C CA . TRP A 1 109 ? 6.352 -20.953 -16.281 1 96.5 109 TRP A CA 1
ATOM 874 C C . TRP A 1 109 ? 5.922 -21.578 -17.609 1 96.5 109 TRP A C 1
ATOM 876 O O . TRP A 1 109 ? 6.5 -22.578 -18.047 1 96.5 109 TRP A O 1
ATOM 886 N N . GLY A 1 110 ? 4.914 -21.016 -18.188 1 95.31 110 GLY A N 1
ATOM 887 C CA . GLY A 1 110 ? 4.477 -21.5 -19.484 1 95.31 110 GLY A CA 1
ATOM 888 C C . GLY A 1 110 ? 3.453 -22.609 -19.391 1 95.31 110 GLY A C 1
ATOM 889 O O . GLY A 1 110 ? 3.014 -23.141 -20.422 1 95.31 110 GLY A O 1
ATOM 890 N N . HIS A 1 111 ? 3.041 -22.922 -18.203 1 97.62 111 HIS A N 1
ATOM 891 C CA . HIS A 1 111 ? 2.078 -24 -18.016 1 97.62 111 HIS A CA 1
ATOM 892 C C . HIS A 1 111 ? 0.734 -23.453 -17.531 1 97.62 111 HIS A C 1
ATOM 894 O O . HIS A 1 111 ? -0.071 -24.203 -16.969 1 97.62 111 HIS A O 1
ATOM 900 N N . GLY A 1 112 ? 0.517 -22.188 -17.625 1 97.75 112 GLY A N 1
ATOM 901 C CA . GLY A 1 112 ? -0.773 -21.578 -17.344 1 97.75 112 GLY A CA 1
ATOM 902 C C . GLY A 1 112 ? -1.069 -21.484 -15.852 1 97.75 112 GLY A C 1
ATOM 903 O O . GLY A 1 112 ? -2.201 -21.203 -15.453 1 97.75 112 GLY A O 1
ATOM 904 N N . ILE A 1 113 ? -0.124 -21.734 -15.008 1 98.56 113 ILE A N 1
ATOM 905 C CA . ILE A 1 113 ? -0.354 -21.766 -13.57 1 98.56 113 ILE A CA 1
ATOM 906 C C . ILE A 1 113 ? -0.77 -20.375 -13.086 1 98.56 113 ILE A C 1
ATOM 908 O O . ILE A 1 113 ? -1.772 -20.234 -12.383 1 98.56 113 ILE A O 1
ATOM 912 N N . GLY A 1 114 ? 0.008 -19.344 -13.453 1 98.44 114 GLY A N 1
ATOM 913 C CA . GLY A 1 114 ? -0.365 -17.984 -13.086 1 98.44 114 GLY A CA 1
ATOM 914 C C . GLY A 1 114 ? -1.748 -17.594 -13.562 1 98.44 114 GLY A C 1
ATOM 915 O O . GLY A 1 114 ? -2.527 -17 -12.812 1 98.44 114 GLY A O 1
ATOM 916 N N . LYS A 1 115 ? -2.006 -17.953 -14.75 1 98.56 115 LYS A N 1
ATOM 917 C CA . LYS A 1 115 ? -3.305 -17.672 -15.352 1 98.56 115 LYS A CA 1
ATOM 918 C C . LYS A 1 115 ? -4.43 -18.344 -14.57 1 98.56 115 LYS A C 1
ATOM 920 O O . LYS A 1 115 ? -5.453 -17.719 -14.281 1 98.56 115 LYS A O 1
ATOM 925 N N . ASN A 1 116 ? -4.254 -19.594 -14.273 1 98.75 116 ASN A N 1
ATOM 926 C CA . ASN A 1 116 ? -5.324 -20.328 -13.609 1 98.75 116 ASN A CA 1
ATOM 927 C C . ASN A 1 116 ? -5.48 -19.922 -12.156 1 98.75 116 ASN A C 1
ATOM 929 O O . ASN A 1 116 ? -6.594 -19.922 -11.617 1 98.75 116 ASN A O 1
ATOM 933 N N . LEU A 1 117 ? -4.398 -19.531 -11.469 1 98.81 117 LEU A N 1
ATOM 934 C CA . LEU A 1 117 ? -4.5 -18.922 -10.156 1 98.81 117 LEU A CA 1
ATOM 935 C C . LEU A 1 117 ? -5.305 -17.625 -10.227 1 98.81 117 LEU A C 1
ATOM 937 O O . LEU A 1 117 ? -6.16 -17.375 -9.383 1 98.81 117 LEU A O 1
ATOM 941 N N . LEU A 1 118 ? -5.055 -16.812 -11.219 1 98.81 118 LEU A N 1
ATOM 942 C CA . LEU A 1 118 ? -5.785 -15.57 -11.43 1 98.81 118 LEU A CA 1
ATOM 943 C C . LEU A 1 118 ? -7.262 -15.844 -11.672 1 98.81 118 LEU A C 1
ATOM 945 O O . LEU A 1 118 ? -8.125 -15.211 -11.055 1 98.81 118 LEU A O 1
ATOM 949 N N . LYS A 1 119 ? -7.52 -16.75 -12.555 1 98.56 119 LYS A N 1
ATOM 950 C CA . LYS A 1 119 ? -8.891 -17.094 -12.906 1 98.56 119 LYS A CA 1
ATOM 951 C C . LYS A 1 119 ? -9.688 -17.516 -11.664 1 98.56 119 LYS A C 1
ATOM 953 O O . LYS A 1 119 ? -10.812 -17.062 -11.469 1 98.56 119 LYS A O 1
ATOM 958 N N . GLU A 1 120 ? -9.109 -18.391 -10.883 1 98.44 120 GLU A N 1
ATOM 959 C CA . GLU A 1 120 ? -9.781 -18.828 -9.664 1 98.44 120 GLU A CA 1
ATOM 960 C C . GLU A 1 120 ? -9.977 -17.656 -8.688 1 98.44 120 GLU A C 1
ATOM 962 O O . GLU A 1 120 ? -11 -17.578 -8.008 1 98.44 120 GLU A O 1
ATOM 967 N N . SER A 1 121 ? -9.016 -16.781 -8.578 1 98.69 121 SER A N 1
ATOM 968 C CA . SER A 1 121 ? -9.117 -15.602 -7.715 1 98.69 121 SER A CA 1
ATOM 969 C C . SER A 1 121 ? -10.242 -14.68 -8.164 1 98.69 121 SER A C 1
ATOM 971 O O . SER A 1 121 ? -11 -14.172 -7.336 1 98.69 121 SER A O 1
ATOM 973 N N . ILE A 1 122 ? -10.328 -14.461 -9.445 1 98.56 122 ILE A N 1
ATOM 974 C CA . ILE A 1 122 ? -11.367 -13.602 -10 1 98.56 122 ILE A CA 1
ATOM 975 C C . ILE A 1 122 ? -12.742 -14.219 -9.727 1 98.56 122 ILE A C 1
ATOM 977 O O . ILE A 1 122 ? -13.664 -13.531 -9.297 1 98.56 122 ILE A O 1
ATOM 981 N N . SER A 1 123 ? -12.82 -15.523 -10.008 1 98.06 123 SER A N 1
ATOM 982 C CA . SER A 1 123 ? -14.07 -16.219 -9.75 1 98.06 123 SER A CA 1
ATOM 983 C C . SER A 1 123 ? -14.492 -16.094 -8.289 1 98.06 123 SER A C 1
ATOM 985 O O . SER A 1 123 ? -15.656 -15.789 -8 1 98.06 123 SER A O 1
ATOM 987 N N . TRP A 1 124 ? -13.617 -16.312 -7.395 1 97.88 124 TRP A N 1
ATOM 988 C CA . TRP A 1 124 ? -13.859 -16.141 -5.969 1 97.88 124 TRP A CA 1
ATOM 989 C C . TRP A 1 124 ? -14.328 -14.727 -5.656 1 97.88 124 TRP A C 1
ATOM 991 O O . TRP A 1 124 ? -15.344 -14.539 -4.988 1 97.88 124 TRP A O 1
ATOM 1001 N N . ALA A 1 125 ? -13.586 -13.734 -6.094 1 98.06 125 ALA A N 1
ATOM 1002 C CA . ALA A 1 125 ? -13.898 -12.336 -5.805 1 98.06 125 ALA A CA 1
ATOM 1003 C C . ALA A 1 125 ? -15.305 -11.977 -6.285 1 98.06 125 ALA A C 1
ATOM 1005 O O . ALA A 1 125 ? -16.094 -11.383 -5.543 1 98.06 125 ALA A O 1
ATOM 1006 N N . ASP A 1 126 ? -15.586 -12.398 -7.516 1 97.06 126 ASP A N 1
ATOM 1007 C CA . ASP A 1 126 ? -16.875 -12.094 -8.125 1 97.06 126 ASP A CA 1
ATOM 1008 C C . ASP A 1 126 ? -18.016 -12.742 -7.34 1 97.06 126 ASP A C 1
ATOM 1010 O O . ASP A 1 126 ? -19.109 -12.18 -7.242 1 97.06 126 ASP A O 1
ATOM 1014 N N . SER A 1 127 ? -17.719 -13.836 -6.766 1 95.88 127 SER A N 1
ATOM 1015 C CA . SER A 1 127 ? -18.75 -14.594 -6.059 1 95.88 127 SER A CA 1
ATOM 1016 C C . SER A 1 127 ? -18.859 -14.148 -4.602 1 95.88 127 SER A C 1
ATOM 1018 O O . SER A 1 127 ? -19.766 -14.578 -3.883 1 95.88 127 SER A O 1
ATOM 1020 N N . ASN A 1 128 ? -17.938 -13.375 -4.141 1 94.81 128 ASN A N 1
ATOM 1021 C CA . ASN A 1 128 ? -17.906 -12.984 -2.734 1 94.81 128 ASN A CA 1
ATOM 1022 C C . ASN A 1 128 ? -18.141 -11.484 -2.561 1 94.81 128 ASN A C 1
ATOM 1024 O O . ASN A 1 128 ? -17.703 -10.898 -1.576 1 94.81 128 ASN A O 1
ATOM 1028 N N . GLY A 1 129 ? -18.672 -10.836 -3.523 1 94.88 129 GLY A N 1
ATOM 1029 C CA . GLY A 1 129 ? -19.125 -9.461 -3.414 1 94.88 129 GLY A CA 1
ATOM 1030 C C . GLY A 1 129 ? -17.984 -8.453 -3.543 1 94.88 129 GLY A C 1
ATOM 1031 O O . GLY A 1 129 ? -18.172 -7.27 -3.246 1 94.88 129 GLY A O 1
ATOM 1032 N N . ILE A 1 130 ? -16.828 -8.898 -3.85 1 97.81 130 ILE A N 1
ATOM 1033 C CA . ILE A 1 130 ? -15.727 -7.98 -4.121 1 97.81 130 ILE A CA 1
ATOM 1034 C C . ILE A 1 130 ? -15.992 -7.223 -5.418 1 97.81 130 ILE A C 1
ATOM 1036 O O . ILE A 1 130 ? -16.297 -7.832 -6.449 1 97.81 130 ILE A O 1
ATOM 1040 N N . LYS A 1 131 ? -15.852 -5.879 -5.367 1 98.38 131 LYS A N 1
ATOM 1041 C CA . LYS A 1 131 ? -16.234 -5.047 -6.504 1 98.38 131 LYS A CA 1
ATOM 1042 C C . LYS A 1 131 ? -15.016 -4.652 -7.332 1 98.38 131 LYS A C 1
ATOM 1044 O O . LYS A 1 131 ? -15.148 -4.23 -8.484 1 98.38 131 LYS A O 1
ATOM 1049 N N . LYS A 1 132 ? -13.898 -4.832 -6.711 1 98.69 132 LYS A N 1
ATOM 1050 C CA . LYS A 1 132 ? -12.695 -4.383 -7.398 1 98.69 132 LYS A CA 1
ATOM 1051 C C . LYS A 1 132 ? -11.484 -5.223 -6.992 1 98.69 132 LYS A C 1
ATOM 1053 O O . LYS A 1 132 ? -11.281 -5.488 -5.805 1 98.69 132 LYS A O 1
ATOM 1058 N N . ILE A 1 133 ? -10.719 -5.684 -7.906 1 98.94 133 ILE A N 1
ATOM 1059 C CA . ILE A 1 133 ? -9.414 -6.297 -7.691 1 98.94 133 ILE A CA 1
ATOM 1060 C C . ILE A 1 133 ? -8.312 -5.379 -8.234 1 98.94 133 ILE A C 1
ATOM 1062 O O . ILE A 1 133 ? -8.422 -4.867 -9.352 1 98.94 133 ILE A O 1
ATOM 1066 N N . THR A 1 134 ? -7.355 -5.09 -7.453 1 98.88 134 THR A N 1
ATOM 1067 C CA . THR A 1 134 ? -6.234 -4.266 -7.887 1 98.88 134 THR A CA 1
ATOM 1068 C C . THR A 1 134 ? -4.941 -5.074 -7.91 1 98.88 134 THR A C 1
ATOM 1070 O O . THR A 1 134 ? -4.852 -6.125 -7.27 1 98.88 134 THR A O 1
ATOM 1073 N N . LEU A 1 135 ? -4.004 -4.629 -8.633 1 98.88 135 LEU A N 1
ATOM 1074 C CA . LEU A 1 135 ? -2.666 -5.211 -8.609 1 98.88 135 LEU A CA 1
ATOM 1075 C C . LEU A 1 135 ? -1.631 -4.223 -9.133 1 98.88 135 LEU A C 1
ATOM 1077 O O . LEU A 1 135 ? -1.985 -3.203 -9.727 1 98.88 135 LEU A O 1
ATOM 1081 N N . ASN A 1 136 ? -0.406 -4.477 -8.859 1 98.69 136 ASN A N 1
ATOM 1082 C CA . ASN A 1 136 ? 0.765 -3.768 -9.367 1 98.69 136 ASN A CA 1
ATOM 1083 C C . ASN A 1 136 ? 1.673 -4.691 -10.172 1 98.69 136 ASN A C 1
ATOM 1085 O O . ASN A 1 136 ? 1.884 -5.844 -9.797 1 98.69 136 ASN A O 1
ATOM 1089 N N . VAL A 1 137 ? 2.18 -4.191 -11.234 1 98.69 137 VAL A N 1
ATOM 1090 C CA . VAL A 1 137 ? 3.01 -5.02 -12.109 1 98.69 137 VAL A CA 1
ATOM 1091 C C . VAL A 1 137 ? 4.152 -4.184 -12.68 1 98.69 137 VAL A C 1
ATOM 1093 O O . VAL A 1 137 ? 3.947 -3.037 -13.086 1 98.69 137 VAL A O 1
ATOM 1096 N N . LEU A 1 138 ? 5.352 -4.766 -12.68 1 98.69 138 LEU A N 1
ATOM 1097 C CA . LEU A 1 138 ? 6.508 -4.113 -13.289 1 98.69 138 LEU A CA 1
ATOM 1098 C C . LEU A 1 138 ? 6.258 -3.836 -14.766 1 98.69 138 LEU A C 1
ATOM 1100 O O . LEU A 1 138 ? 5.73 -4.691 -15.484 1 98.69 138 LEU A O 1
ATOM 1104 N N . GLU A 1 139 ? 6.66 -2.666 -15.203 1 98.56 139 GLU A N 1
ATOM 1105 C CA . GLU A 1 139 ? 6.355 -2.221 -16.562 1 98.56 139 GLU A CA 1
ATOM 1106 C C . GLU A 1 139 ? 6.93 -3.182 -17.594 1 98.56 139 GLU A C 1
ATOM 1108 O O . GLU A 1 139 ? 6.391 -3.305 -18.703 1 98.56 139 GLU A O 1
ATOM 1113 N N . THR A 1 140 ? 8.008 -3.863 -17.266 1 98 140 THR A N 1
ATOM 1114 C CA . THR A 1 140 ? 8.688 -4.719 -18.234 1 98 140 THR A CA 1
ATOM 1115 C C . THR A 1 140 ? 8.055 -6.105 -18.266 1 98 140 THR A C 1
ATOM 1117 O O . THR A 1 140 ? 8.414 -6.941 -19.094 1 98 140 THR A O 1
ATOM 1120 N N . ASN A 1 141 ? 7.145 -6.398 -17.375 1 97.75 141 ASN A N 1
ATOM 1121 C CA . ASN A 1 141 ? 6.465 -7.688 -17.344 1 97.75 141 ASN A CA 1
ATOM 1122 C C . ASN A 1 141 ? 5.305 -7.734 -18.328 1 97.75 141 ASN A C 1
ATOM 1124 O O . ASN A 1 141 ? 4.148 -7.879 -17.938 1 97.75 141 ASN A O 1
ATOM 1128 N N . ASP A 1 142 ? 5.602 -7.707 -19.562 1 97.19 142 ASP A N 1
ATOM 1129 C CA . ASP A 1 142 ? 4.629 -7.605 -20.656 1 97.19 142 ASP A CA 1
ATOM 1130 C C . ASP A 1 142 ? 3.664 -8.789 -20.641 1 97.19 142 ASP A C 1
ATOM 1132 O O . ASP A 1 142 ? 2.469 -8.625 -20.891 1 97.19 142 ASP A O 1
ATOM 1136 N N . LYS A 1 143 ? 4.18 -9.898 -20.391 1 96.25 143 LYS A N 1
ATOM 1137 C CA . LYS A 1 143 ? 3.355 -11.102 -20.375 1 96.25 143 LYS A CA 1
ATOM 1138 C C . LYS A 1 143 ? 2.25 -11 -19.328 1 96.25 143 LYS A C 1
ATOM 1140 O O . LYS A 1 143 ? 1.092 -11.312 -19.609 1 96.25 143 LYS A O 1
ATOM 1145 N N . ALA A 1 144 ? 2.617 -10.57 -18.172 1 98 144 ALA A N 1
ATOM 1146 C CA . ALA A 1 144 ? 1.635 -10.414 -17.094 1 98 144 ALA A CA 1
ATOM 1147 C C . ALA A 1 144 ? 0.613 -9.328 -17.438 1 98 144 ALA A C 1
ATOM 1149 O O . ALA A 1 144 ? -0.59 -9.523 -17.25 1 98 144 ALA A O 1
ATOM 1150 N N . ILE A 1 145 ? 1.064 -8.203 -17.922 1 98.56 145 ILE A N 1
ATOM 1151 C CA . ILE A 1 145 ? 0.189 -7.098 -18.297 1 98.56 145 ILE A CA 1
ATOM 1152 C C . ILE A 1 145 ? -0.846 -7.57 -19.312 1 98.56 145 ILE A C 1
ATOM 1154 O O . ILE A 1 145 ? -2.041 -7.305 -19.156 1 98.56 145 ILE A O 1
ATOM 1158 N N . LYS A 1 146 ? -0.383 -8.273 -20.328 1 98.25 146 LYS A N 1
ATOM 1159 C CA . LYS A 1 146 ? -1.282 -8.797 -21.344 1 98.25 146 LYS A CA 1
ATOM 1160 C C . LYS A 1 146 ? -2.295 -9.766 -20.75 1 98.25 146 LYS A C 1
ATOM 1162 O O . LYS A 1 146 ? -3.479 -9.734 -21.094 1 98.25 146 LYS A O 1
ATOM 1167 N N . LEU A 1 147 ? -1.802 -10.609 -19.922 1 98.25 147 LEU A N 1
ATOM 1168 C CA . LEU A 1 147 ? -2.684 -11.555 -19.234 1 98.25 147 LEU A CA 1
ATOM 1169 C C . LEU A 1 147 ? -3.775 -10.82 -18.469 1 98.25 147 LEU A C 1
ATOM 1171 O O . LEU A 1 147 ? -4.957 -11.141 -18.594 1 98.25 147 LEU A O 1
ATOM 1175 N N . TYR A 1 148 ? -3.393 -9.867 -17.625 1 98.81 148 TYR A N 1
ATOM 1176 C CA . TYR A 1 148 ? -4.352 -9.133 -16.812 1 98.81 148 TYR A CA 1
ATOM 1177 C C . TYR A 1 148 ? -5.363 -8.398 -17.672 1 98.81 148 TYR A C 1
ATOM 1179 O O . TYR A 1 148 ? -6.559 -8.391 -17.375 1 98.81 148 TYR A O 1
ATOM 1187 N N . LYS A 1 149 ? -4.895 -7.777 -18.734 1 98.75 149 LYS A N 1
ATOM 1188 C CA . LYS A 1 149 ? -5.809 -7.102 -19.641 1 98.75 149 LYS A CA 1
ATOM 1189 C C . LYS A 1 149 ? -6.84 -8.078 -20.219 1 98.75 149 LYS A C 1
ATOM 1191 O O . LYS A 1 149 ? -8.016 -7.742 -20.328 1 98.75 149 LYS A O 1
ATOM 1196 N N . ARG A 1 150 ? -6.395 -9.258 -20.547 1 98.31 150 ARG A N 1
ATOM 1197 C CA . ARG A 1 150 ? -7.285 -10.281 -21.078 1 98.31 150 ARG A CA 1
ATOM 1198 C C . ARG A 1 150 ? -8.383 -10.625 -20.078 1 98.31 150 ARG A C 1
ATOM 1200 O O . ARG A 1 150 ? -9.477 -11.031 -20.469 1 98.31 150 ARG A O 1
ATOM 1207 N N . PHE A 1 151 ? -8.055 -10.453 -18.844 1 98.38 151 PHE A N 1
ATOM 1208 C CA . PHE A 1 151 ? -9.023 -10.805 -17.812 1 98.38 151 PHE A CA 1
ATOM 1209 C C . PHE A 1 151 ? -9.766 -9.562 -17.312 1 98.38 151 PHE A C 1
ATOM 1211 O O . PHE A 1 151 ? -10.359 -9.578 -16.234 1 98.38 151 PHE A O 1
ATOM 1218 N N . GLY A 1 152 ? -9.672 -8.461 -18.016 1 98.25 152 GLY A N 1
ATOM 1219 C CA . GLY A 1 152 ? -10.539 -7.316 -17.781 1 98.25 152 GLY A CA 1
ATOM 1220 C C . GLY A 1 152 ? -9.883 -6.246 -16.922 1 98.25 152 GLY A C 1
ATOM 1221 O O . GLY A 1 152 ? -10.531 -5.266 -16.547 1 98.25 152 GLY A O 1
ATOM 1222 N N . PHE A 1 153 ? -8.641 -6.41 -16.625 1 98.81 153 PHE A N 1
ATOM 1223 C CA . PHE A 1 153 ? -7.945 -5.348 -15.898 1 98.81 153 PHE A CA 1
ATOM 1224 C C . PHE A 1 153 ? -7.621 -4.184 -16.828 1 98.81 153 PHE A C 1
ATOM 1226 O O . PHE A 1 153 ? -7.277 -4.395 -18 1 98.81 153 PHE A O 1
ATOM 1233 N N . GLU A 1 154 ? -7.668 -3.004 -16.25 1 98.69 154 GLU A N 1
ATOM 1234 C CA . GLU A 1 154 ? -7.281 -1.783 -16.953 1 98.69 154 GLU A CA 1
ATOM 1235 C C . GLU A 1 154 ? -6.176 -1.044 -16.203 1 98.69 154 GLU A C 1
ATOM 1237 O O . GLU A 1 154 ? -6.086 -1.131 -14.969 1 98.69 154 GLU A O 1
ATOM 1242 N N . ILE A 1 155 ? -5.375 -0.303 -16.938 1 98.75 155 ILE A N 1
ATOM 1243 C CA . ILE A 1 155 ? -4.328 0.502 -16.312 1 98.75 155 ILE A CA 1
ATOM 1244 C C . ILE A 1 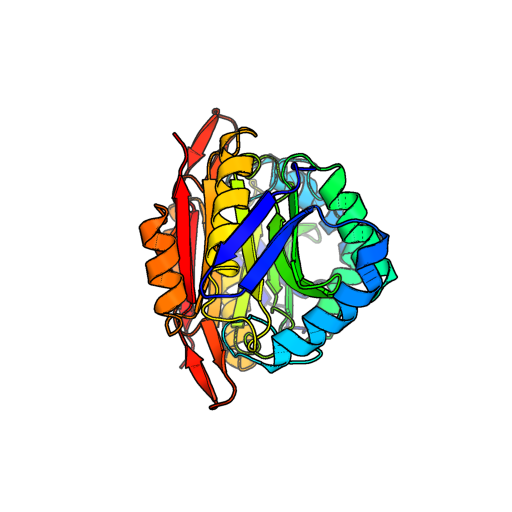155 ? -4.949 1.726 -15.641 1 98.75 155 ILE A C 1
ATOM 1246 O O . ILE A 1 155 ? -5.703 2.471 -16.266 1 98.75 155 ILE A O 1
ATOM 1250 N N . GLU A 1 156 ? -4.633 1.893 -14.438 1 98.88 156 GLU A N 1
ATOM 1251 C CA . GLU A 1 156 ? -5.152 3.045 -13.711 1 98.88 156 GLU A CA 1
ATOM 1252 C C . GLU A 1 156 ? -4.059 4.082 -13.461 1 98.88 156 GLU A C 1
ATOM 1254 O O . GLU A 1 156 ? -4.352 5.234 -13.133 1 98.88 156 GLU A O 1
ATOM 1259 N N . GLY A 1 157 ? -2.848 3.67 -13.602 1 98.69 157 GLY A N 1
ATOM 1260 C CA . GLY A 1 157 ? -1.75 4.602 -13.391 1 98.69 157 GLY A CA 1
ATOM 1261 C C . GLY A 1 157 ? -0.39 3.988 -13.672 1 98.69 157 GLY A C 1
ATOM 1262 O O . GLY A 1 157 ? -0.264 2.768 -13.781 1 98.69 157 GLY A O 1
ATOM 1263 N N . ILE A 1 158 ? 0.53 4.801 -13.867 1 98.75 158 ILE A N 1
ATOM 1264 C CA . ILE A 1 158 ? 1.939 4.457 -14.023 1 98.75 158 ILE A CA 1
ATOM 1265 C C . ILE A 1 158 ? 2.77 5.191 -12.969 1 98.75 158 ILE A C 1
ATOM 1267 O O . ILE A 1 158 ? 2.871 6.418 -13 1 98.75 158 ILE A O 1
ATOM 1271 N N . LEU A 1 159 ? 3.299 4.477 -12.031 1 98.81 159 LEU A N 1
ATOM 1272 C CA . LEU A 1 159 ? 4.195 5.043 -11.031 1 98.81 159 LEU A CA 1
ATOM 1273 C C . LEU A 1 159 ? 5.609 5.195 -11.594 1 98.81 159 LEU A C 1
ATOM 1275 O O . LEU A 1 159 ? 6.324 4.203 -11.75 1 98.81 159 LEU A O 1
ATOM 1279 N N . LYS A 1 160 ? 6 6.355 -11.805 1 98.62 160 LYS A N 1
ATOM 1280 C CA . LYS A 1 160 ? 7.289 6.633 -12.43 1 98.62 160 LYS A CA 1
ATOM 1281 C C . LYS A 1 160 ? 8.438 6.355 -11.461 1 98.62 160 LYS A C 1
ATOM 1283 O O . LYS A 1 160 ? 8.359 6.684 -10.281 1 98.62 160 LYS A O 1
ATOM 1288 N N . ASN A 1 161 ? 9.469 5.715 -12.016 1 98.62 161 ASN A N 1
ATOM 1289 C CA . ASN A 1 161 ? 10.664 5.438 -11.227 1 98.62 161 ASN A CA 1
ATOM 1290 C C . ASN A 1 161 ? 10.305 4.832 -9.867 1 98.62 161 ASN A C 1
ATOM 1292 O O . ASN A 1 161 ? 10.805 5.277 -8.836 1 98.62 161 ASN A O 1
ATOM 1296 N N . ASP A 1 162 ? 9.5 3.867 -9.898 1 98.69 162 ASP A N 1
ATOM 1297 C CA . ASP A 1 162 ? 8.93 3.309 -8.68 1 98.69 162 ASP A CA 1
ATOM 1298 C C . ASP A 1 162 ? 9.891 2.314 -8.031 1 98.69 162 ASP A C 1
ATOM 1300 O O . ASP A 1 162 ? 9.883 2.146 -6.809 1 98.69 162 ASP A O 1
ATOM 1304 N N . LYS A 1 163 ? 10.688 1.682 -8.836 1 98.5 163 LYS A N 1
ATOM 1305 C CA . LYS A 1 163 ? 11.609 0.656 -8.352 1 98.5 163 LYS A CA 1
ATOM 1306 C C . LYS A 1 163 ? 13.016 0.882 -8.891 1 98.5 163 LYS A C 1
ATOM 1308 O O . LYS A 1 163 ? 13.188 1.374 -10.008 1 98.5 163 LYS A O 1
ATOM 1313 N N . ILE A 1 164 ? 13.977 0.512 -8.086 1 98.19 164 ILE A N 1
ATOM 1314 C CA . ILE A 1 164 ? 15.352 0.368 -8.547 1 98.19 164 ILE A CA 1
ATOM 1315 C C . ILE A 1 164 ? 15.734 -1.111 -8.602 1 98.19 164 ILE A C 1
ATOM 1317 O O . ILE A 1 164 ? 15.656 -1.811 -7.586 1 98.19 164 ILE A O 1
ATOM 1321 N N . LEU A 1 165 ? 16.141 -1.58 -9.773 1 98.06 165 LEU A N 1
ATOM 1322 C CA . LEU A 1 165 ? 16.406 -3.006 -9.922 1 98.06 165 LEU A CA 1
ATOM 1323 C C . LEU A 1 165 ? 17.906 -3.283 -9.922 1 98.06 165 LEU A C 1
ATOM 1325 O O . LEU A 1 165 ? 18.703 -2.41 -9.57 1 98.06 165 LEU A O 1
ATOM 1329 N N . ALA A 1 166 ? 18.281 -4.535 -10.133 1 97.12 166 ALA A N 1
ATOM 1330 C CA . ALA A 1 166 ? 19.656 -5 -9.961 1 97.12 166 ALA A CA 1
ATOM 1331 C C . ALA A 1 166 ? 20.609 -4.266 -10.906 1 97.12 166 ALA A C 1
ATOM 1333 O O . ALA A 1 166 ? 21.797 -4.105 -10.602 1 97.12 166 ALA A O 1
ATOM 1334 N N . ASP A 1 167 ? 20.141 -3.768 -12.023 1 97.44 167 ASP A N 1
ATOM 1335 C CA . ASP A 1 167 ? 20.969 -3.072 -12.992 1 97.44 167 ASP A CA 1
ATOM 1336 C C . ASP A 1 167 ? 21.188 -1.615 -12.586 1 97.44 167 ASP A C 1
ATOM 1338 O O . ASP A 1 167 ? 21.859 -0.859 -13.305 1 97.44 167 ASP A O 1
ATOM 1342 N N . GLY A 1 168 ? 20.531 -1.19 -11.484 1 97.06 168 GLY A N 1
ATOM 1343 C CA . GLY A 1 168 ? 20.719 0.148 -10.953 1 97.06 168 GLY A CA 1
ATOM 1344 C C . GLY A 1 168 ? 19.828 1.184 -11.602 1 97.06 168 GLY A C 1
ATOM 1345 O O . GLY A 1 168 ? 19.906 2.373 -11.289 1 97.06 168 GLY A O 1
ATOM 1346 N N . LYS A 1 169 ? 19 0.691 -12.484 1 98.19 169 LYS A N 1
ATOM 1347 C CA . LYS A 1 169 ? 18.109 1.614 -13.188 1 98.19 169 LYS A CA 1
ATOM 1348 C C . LYS A 1 169 ? 16.734 1.649 -12.539 1 98.19 169 LYS A C 1
ATOM 1350 O O . LYS A 1 169 ? 16.359 0.725 -11.82 1 98.19 169 LYS A O 1
ATOM 1355 N N . TYR A 1 170 ? 16.047 2.779 -12.766 1 98.38 170 TYR A N 1
ATOM 1356 C CA . TYR A 1 170 ? 14.688 2.955 -12.258 1 98.38 170 TYR A CA 1
ATOM 1357 C C . TYR A 1 170 ? 13.664 2.426 -13.25 1 98.38 170 TYR A C 1
ATOM 1359 O O . TYR A 1 170 ? 13.828 2.59 -14.469 1 98.38 170 TYR A O 1
ATOM 1367 N N . TYR A 1 171 ? 12.641 1.832 -12.734 1 98.75 171 TYR A N 1
ATOM 1368 C CA . TYR A 1 171 ? 11.547 1.302 -13.555 1 98.75 171 TYR A CA 1
ATOM 1369 C C . TYR A 1 171 ? 10.195 1.748 -13.008 1 98.75 171 TYR A C 1
ATOM 1371 O O . TYR A 1 171 ? 10.047 1.961 -11.805 1 98.75 171 TYR A O 1
ATOM 1379 N N . ASN A 1 172 ? 9.266 1.858 -13.945 1 98.81 172 ASN A N 1
ATOM 1380 C CA . ASN A 1 172 ? 7.902 2.203 -13.562 1 98.81 172 ASN A CA 1
ATOM 1381 C C . ASN A 1 172 ? 7.121 0.975 -13.102 1 98.81 172 ASN A C 1
ATOM 1383 O O . ASN A 1 172 ? 7.477 -0.155 -13.445 1 98.81 172 ASN A O 1
ATOM 1387 N N . THR A 1 173 ? 6.188 1.204 -12.25 1 98.81 173 THR A N 1
ATOM 1388 C CA . THR A 1 173 ? 5.172 0.218 -11.891 1 98.81 173 THR A CA 1
ATOM 1389 C C . THR A 1 173 ? 3.826 0.577 -12.508 1 98.81 173 THR A C 1
ATOM 1391 O O . THR A 1 173 ? 3.402 1.733 -12.461 1 98.81 173 THR A O 1
ATOM 1394 N N . ILE A 1 174 ? 3.17 -0.373 -13.094 1 98.88 174 ILE A N 1
ATOM 1395 C CA . ILE A 1 174 ? 1.836 -0.188 -13.648 1 98.88 174 ILE A CA 1
ATOM 1396 C C . ILE A 1 174 ? 0.784 -0.622 -12.633 1 98.88 174 ILE A C 1
ATOM 1398 O O . ILE A 1 174 ? 0.838 -1.738 -12.109 1 98.88 174 ILE A O 1
ATOM 1402 N N . ILE A 1 175 ?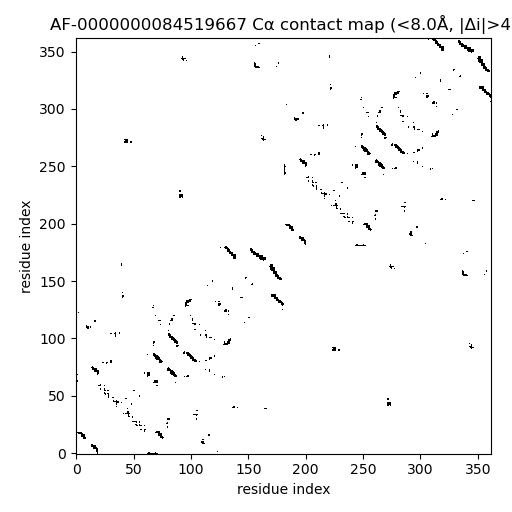 -0.096 0.258 -12.359 1 98.88 175 ILE A N 1
ATOM 1403 C CA . ILE A 1 175 ? -1.227 -0.053 -11.492 1 98.88 175 ILE A CA 1
ATOM 1404 C C . ILE A 1 175 ? -2.432 -0.458 -12.336 1 98.88 175 ILE A C 1
ATOM 1406 O O . ILE A 1 175 ? -2.809 0.254 -13.266 1 98.88 175 ILE A O 1
ATOM 1410 N N . MET A 1 176 ? -3.021 -1.604 -11.945 1 98.88 176 MET A N 1
ATOM 1411 C CA . MET A 1 176 ? -4.176 -2.074 -12.703 1 98.88 176 MET A CA 1
ATOM 1412 C C . MET A 1 176 ? -5.344 -2.395 -11.773 1 98.88 176 MET A C 1
ATOM 1414 O O . MET A 1 176 ? -5.145 -2.715 -10.602 1 98.88 176 MET A O 1
ATOM 1418 N N . GLY A 1 177 ? -6.516 -2.244 -12.281 1 98.81 177 GLY A N 1
ATOM 1419 C CA . GLY A 1 177 ? -7.746 -2.568 -11.57 1 98.81 177 GLY A CA 1
ATOM 1420 C C . GLY A 1 177 ? -8.766 -3.27 -12.445 1 98.81 177 GLY A C 1
ATOM 1421 O O . GLY A 1 177 ? -8.859 -3.006 -13.648 1 98.81 177 GLY A O 1
ATOM 1422 N N . ARG A 1 178 ? -9.469 -4.137 -11.883 1 98.75 178 ARG A N 1
ATOM 1423 C CA . ARG A 1 178 ? -10.602 -4.832 -12.484 1 98.75 178 ARG A CA 1
ATOM 1424 C C . ARG A 1 178 ? -11.875 -4.609 -11.672 1 98.75 178 ARG A C 1
ATOM 1426 O O . ARG A 1 178 ? -11.875 -4.773 -10.453 1 98.75 178 ARG A O 1
ATOM 1433 N N . PHE A 1 179 ? -12.93 -4.301 -12.375 1 97.81 179 PHE A N 1
ATOM 1434 C CA . PHE A 1 179 ? -14.18 -3.936 -11.711 1 97.81 179 PHE A CA 1
ATOM 1435 C C . PHE A 1 179 ? -15.258 -4.969 -11.992 1 97.81 179 PHE A C 1
ATOM 1437 O O . PHE A 1 179 ? -15.375 -5.465 -13.117 1 97.81 179 PHE A O 1
ATOM 1444 N N . ASN A 1 180 ? -15.906 -5.289 -10.984 1 94.62 180 ASN A N 1
ATOM 1445 C CA . ASN A 1 180 ? -17.094 -6.133 -11.094 1 94.62 180 ASN A CA 1
ATOM 1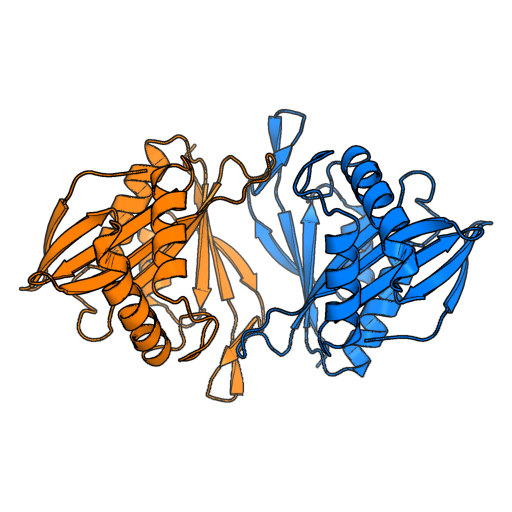446 C C . ASN A 1 180 ? -18.359 -5.363 -10.734 1 94.62 180 ASN A C 1
ATOM 1448 O O . ASN A 1 180 ? -18.688 -5.219 -9.555 1 94.62 180 ASN A O 1
ATOM 1452 N N . GLU A 1 181 ? -19.141 -4.719 -11.688 1 82.69 181 GLU A N 1
ATOM 1453 C CA . GLU A 1 181 ? -20.328 -3.895 -11.484 1 82.69 181 GLU A CA 1
ATOM 1454 C C . GLU A 1 181 ? -21.531 -4.75 -11.07 1 82.69 181 GLU A C 1
ATOM 1456 O O . GLU A 1 181 ? -21.625 -5.922 -11.438 1 82.69 181 GLU A O 1
ATOM 1461 N N . MET B 1 1 ? 14.797 10.133 11.914 1 85.88 1 MET B N 1
ATOM 1462 C CA . MET B 1 1 ? 15.516 11.375 11.648 1 85.88 1 MET B CA 1
ATOM 1463 C C . MET B 1 1 ? 14.875 12.547 12.398 1 85.88 1 MET B C 1
ATOM 1465 O O . MET B 1 1 ? 13.68 12.516 12.703 1 85.88 1 MET B O 1
ATOM 1469 N N . ILE B 1 2 ? 15.781 13.5 12.688 1 89.12 2 ILE B N 1
ATOM 1470 C CA . ILE B 1 2 ? 15.312 14.656 13.445 1 89.12 2 ILE B CA 1
ATOM 1471 C C . ILE B 1 2 ? 15.664 15.938 12.703 1 89.12 2 ILE B C 1
ATOM 1473 O O . ILE B 1 2 ? 16.75 16.062 12.125 1 89.12 2 ILE B O 1
ATOM 1477 N N . ILE B 1 3 ? 14.711 16.797 12.727 1 91.75 3 ILE B N 1
ATOM 1478 C CA . ILE B 1 3 ? 14.984 18.109 12.133 1 91.75 3 ILE B CA 1
ATOM 1479 C C . ILE B 1 3 ? 14.945 19.172 13.219 1 91.75 3 ILE B C 1
ATOM 1481 O O . ILE B 1 3 ? 14.406 18.953 14.305 1 91.75 3 ILE B O 1
ATOM 1485 N N . ASN B 1 4 ? 15.477 20.375 12.883 1 92.44 4 ASN B N 1
ATOM 1486 C CA . ASN B 1 4 ? 15.406 21.516 13.797 1 92.44 4 ASN B CA 1
ATOM 1487 C C . ASN B 1 4 ? 13.992 22.078 13.875 1 92.44 4 ASN B C 1
ATOM 1489 O O . ASN B 1 4 ? 13.289 22.141 12.867 1 92.44 4 ASN B O 1
ATOM 1493 N N . LYS B 1 5 ? 13.727 22.453 15.016 1 95.25 5 LYS B N 1
ATOM 1494 C CA . LYS B 1 5 ? 12.453 23.125 15.258 1 95.25 5 LYS B CA 1
ATOM 1495 C C . LYS B 1 5 ? 12.32 24.375 14.406 1 95.25 5 LYS B C 1
ATOM 1497 O O . LYS B 1 5 ? 13.266 25.156 14.281 1 95.25 5 LYS B O 1
ATOM 1502 N N . GLN B 1 6 ? 11.117 24.562 13.789 1 97.44 6 GLN B N 1
ATOM 1503 C CA . GLN B 1 6 ? 10.812 25.734 12.984 1 97.44 6 GLN B CA 1
ATOM 1504 C C . GLN B 1 6 ? 9.586 26.469 13.523 1 97.44 6 GLN B C 1
ATOM 1506 O O . GLN B 1 6 ? 8.609 25.844 13.938 1 97.44 6 GLN B O 1
ATOM 1511 N N . GLU B 1 7 ? 9.664 27.797 13.5 1 97.88 7 GLU B N 1
ATOM 1512 C CA . GLU B 1 7 ? 8.547 28.625 13.945 1 97.88 7 GLU B CA 1
ATOM 1513 C C . GLU B 1 7 ? 7.84 29.281 12.766 1 97.88 7 GLU B C 1
ATOM 1515 O O . GLU B 1 7 ? 8.484 29.734 11.82 1 97.88 7 GLU B O 1
ATOM 1520 N N . PHE B 1 8 ? 6.504 29.344 12.898 1 98.12 8 PHE B N 1
ATOM 1521 C CA . PHE B 1 8 ? 5.699 29.953 11.852 1 98.12 8 PHE B CA 1
ATOM 1522 C C . PHE B 1 8 ? 4.645 30.875 12.445 1 98.12 8 PHE B C 1
ATOM 1524 O O . PHE B 1 8 ? 4.207 30.688 13.586 1 98.12 8 PHE B O 1
ATOM 1531 N N . TYR B 1 9 ? 4.391 31.906 11.727 1 97.75 9 TYR B N 1
ATOM 1532 C CA . TYR B 1 9 ? 3.26 32.781 11.992 1 97.75 9 TYR B CA 1
ATOM 1533 C C . TYR B 1 9 ? 2.424 33 10.734 1 97.75 9 TYR B C 1
ATOM 1535 O O . TYR B 1 9 ? 2.857 33.656 9.797 1 97.75 9 TYR B O 1
ATOM 1543 N N . VAL B 1 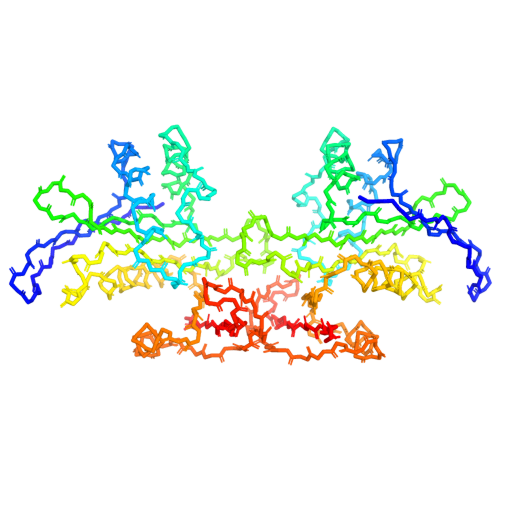10 ? 1.248 32.438 10.758 1 97 10 VAL B N 1
ATOM 1544 C CA . VAL B 1 10 ? 0.393 32.5 9.578 1 97 10 VAL B CA 1
ATOM 1545 C C . VAL B 1 10 ? -1.045 32.812 9.992 1 97 10 VAL B C 1
ATOM 1547 O O . VAL B 1 10 ? -1.604 32.125 10.852 1 97 10 VAL B O 1
ATOM 1550 N N . ASN B 1 11 ? -1.641 33.781 9.359 1 96.44 11 ASN B N 1
ATOM 1551 C CA . ASN B 1 11 ? -3.031 34.156 9.578 1 96.44 11 ASN B CA 1
ATOM 1552 C C . ASN B 1 11 ? -3.355 34.281 11.062 1 96.44 11 ASN B C 1
ATOM 1554 O O . ASN B 1 11 ? -4.336 33.719 11.539 1 96.44 11 ASN B O 1
ATOM 1558 N N . GLY B 1 12 ? -2.496 34.875 11.828 1 95.75 12 GLY B N 1
ATOM 1559 C CA . GLY B 1 12 ? -2.729 35.219 13.219 1 95.75 12 GLY B CA 1
ATOM 1560 C C . GLY B 1 12 ? -2.426 34.062 14.18 1 95.75 12 GLY B C 1
ATOM 1561 O O . GLY B 1 12 ? -2.768 34.156 15.359 1 95.75 12 GLY B O 1
ATOM 1562 N N . LEU B 1 13 ? -1.906 33.031 13.68 1 97.31 13 LEU B N 1
ATOM 1563 C CA . LEU B 1 13 ? -1.606 31.875 14.523 1 97.31 13 LEU B CA 1
ATOM 1564 C C . LEU B 1 13 ? -0.107 31.609 14.555 1 97.31 13 LEU B C 1
ATOM 1566 O O . LEU B 1 13 ? 0.53 31.5 13.508 1 97.31 13 LEU B O 1
ATOM 1570 N N . ASN B 1 14 ? 0.45 31.547 15.75 1 98.12 14 ASN B N 1
ATOM 1571 C CA . ASN B 1 14 ? 1.82 31.094 15.953 1 98.12 14 ASN B CA 1
ATOM 1572 C C . ASN B 1 14 ? 1.873 29.594 16.219 1 98.12 14 ASN B C 1
ATOM 1574 O O . ASN B 1 14 ? 1.095 29.062 17.016 1 98.12 14 ASN B O 1
ATOM 1578 N N . TYR B 1 15 ? 2.754 28.906 15.531 1 98.5 15 TYR B N 1
ATOM 1579 C CA . TYR B 1 15 ? 2.936 27.484 15.812 1 98.5 15 TYR B CA 1
ATOM 1580 C C . TYR B 1 15 ? 4.348 27.031 15.461 1 98.5 15 TYR B C 1
ATOM 1582 O O . TYR B 1 15 ? 5.082 27.75 14.773 1 98.5 15 TYR B O 1
ATOM 1590 N N . THR B 1 16 ? 4.715 25.875 15.969 1 98.38 16 THR B N 1
ATOM 1591 C CA . THR B 1 16 ? 6.023 25.281 15.727 1 98.38 16 THR B CA 1
ATOM 1592 C C . THR B 1 16 ? 5.883 23.938 15.031 1 98.38 16 THR B C 1
ATOM 1594 O O . THR B 1 16 ? 4.949 23.188 15.312 1 98.38 16 THR B O 1
ATOM 1597 N N . VAL B 1 17 ? 6.781 23.703 14.094 1 98.69 17 VAL B N 1
ATOM 1598 C CA . VAL B 1 17 ? 6.938 22.375 13.508 1 98.69 17 VAL B CA 1
ATOM 1599 C C . VAL B 1 17 ? 8.234 21.75 14 1 98.69 17 VAL B C 1
ATOM 1601 O O . VAL B 1 17 ? 9.305 22.359 13.938 1 98.69 17 VAL B O 1
ATOM 1604 N N . ARG B 1 18 ? 8.125 20.594 14.516 1 98.38 18 ARG B N 1
ATOM 1605 C CA . ARG B 1 18 ? 9.289 19.891 15.039 1 98.38 18 ARG B CA 1
ATOM 1606 C C . ARG B 1 18 ? 9.125 18.391 14.906 1 98.38 18 ARG B C 1
ATOM 1608 O O . ARG B 1 18 ? 8.031 17.891 14.602 1 98.38 18 ARG B O 1
ATOM 1615 N N . SER B 1 19 ? 10.25 17.656 15.156 1 98.62 19 SER B N 1
ATOM 1616 C CA . SER B 1 19 ? 10.18 16.203 15.195 1 98.62 19 SER B CA 1
ATOM 1617 C C . SER B 1 19 ? 9.383 15.719 16.406 1 98.62 19 SER B C 1
ATOM 1619 O O . SER B 1 19 ? 9.453 16.312 17.469 1 98.62 19 SER B O 1
ATOM 1621 N N . ALA B 1 20 ? 8.656 14.695 16.172 1 98.62 20 ALA B N 1
ATOM 1622 C CA . ALA B 1 20 ? 7.938 14.062 17.281 1 98.62 20 ALA B CA 1
ATOM 1623 C C . ALA B 1 20 ? 8.906 13.453 18.281 1 98.62 20 ALA B C 1
ATOM 1625 O O . ALA B 1 20 ? 9.961 12.945 17.906 1 98.62 20 ALA B O 1
ATOM 1626 N N . ILE B 1 21 ? 8.531 13.508 19.531 1 97.75 21 ILE B N 1
ATOM 1627 C CA . ILE B 1 21 ? 9.32 12.891 20.594 1 97.75 21 ILE B CA 1
ATOM 1628 C C . ILE B 1 21 ? 8.43 11.945 21.406 1 97.75 21 ILE B C 1
ATOM 1630 O O . ILE B 1 21 ? 7.207 11.984 21.297 1 97.75 21 ILE B O 1
ATOM 1634 N N . ASP B 1 22 ? 9.062 11.148 22.234 1 97.5 22 ASP B N 1
ATOM 1635 C CA . ASP B 1 22 ? 8.391 10.094 22.984 1 97.5 22 ASP B CA 1
ATOM 1636 C C . ASP B 1 22 ? 7.23 10.656 23.797 1 97.5 22 ASP B C 1
ATOM 1638 O O . ASP B 1 22 ? 6.172 10.031 23.891 1 97.5 22 ASP B O 1
ATOM 1642 N N . LYS B 1 23 ? 7.34 11.805 24.359 1 97.44 23 LYS B N 1
ATOM 1643 C CA . LYS B 1 23 ? 6.352 12.414 25.25 1 97.44 23 LYS B CA 1
ATOM 1644 C C . LYS B 1 23 ? 5.098 12.82 24.484 1 97.44 23 LYS B C 1
ATOM 1646 O O . LYS B 1 23 ? 4.059 13.094 25.078 1 97.44 23 LYS B O 1
ATOM 1651 N N . ASP B 1 24 ? 5.188 12.82 23.141 1 98.44 24 ASP B N 1
ATOM 1652 C CA . ASP B 1 24 ? 4.07 13.25 22.312 1 98.44 24 ASP B CA 1
ATOM 1653 C C . ASP B 1 24 ? 3.068 12.109 22.109 1 98.44 24 ASP B C 1
ATOM 1655 O O . ASP B 1 24 ? 1.965 12.328 21.609 1 98.44 24 ASP B O 1
ATOM 1659 N N . ALA B 1 25 ? 3.424 10.883 22.547 1 98.5 25 ALA B N 1
ATOM 1660 C CA . ALA B 1 25 ? 2.697 9.672 22.172 1 98.5 25 ALA B CA 1
ATOM 1661 C C . ALA B 1 25 ? 1.238 9.75 22.609 1 98.5 25 ALA B C 1
ATOM 1663 O O . ALA B 1 25 ? 0.332 9.422 21.844 1 98.5 25 ALA B O 1
ATOM 1664 N N . LYS B 1 26 ? 1.019 10.195 23.781 1 97.88 26 LYS B N 1
ATOM 1665 C CA . LYS B 1 26 ? -0.348 10.281 24.297 1 97.88 26 LYS B CA 1
ATOM 1666 C C . LYS B 1 26 ? -1.176 11.273 23.469 1 97.88 26 LYS B C 1
ATOM 1668 O O . LYS B 1 26 ? -2.287 10.953 23.047 1 97.88 26 LYS B O 1
ATOM 1673 N N . ASP B 1 27 ? -0.66 12.43 23.25 1 98.06 27 ASP B N 1
ATOM 1674 C CA . ASP B 1 27 ? -1.35 13.461 22.484 1 98.06 27 ASP B CA 1
ATOM 1675 C C . ASP B 1 27 ? -1.636 12.984 21.062 1 98.06 27 ASP B C 1
ATOM 1677 O O . ASP B 1 27 ? -2.711 13.242 20.516 1 98.06 27 ASP B O 1
ATOM 1681 N N . LEU B 1 28 ? -0.665 12.289 20.516 1 98.5 28 LEU B N 1
ATOM 1682 C CA . LEU B 1 28 ? -0.816 11.805 19.156 1 98.5 28 LEU B CA 1
ATOM 1683 C C . LEU B 1 28 ? -1.907 10.742 19.062 1 98.5 28 LEU B C 1
ATOM 1685 O O . LEU B 1 28 ? -2.678 10.711 18.109 1 98.5 28 LEU B O 1
ATOM 1689 N N . SER B 1 29 ? -1.952 9.852 20.062 1 97.94 29 SER B N 1
ATOM 1690 C CA . SER B 1 29 ? -2.982 8.82 20.094 1 97.94 29 SER B CA 1
ATOM 1691 C C . SER B 1 29 ? -4.379 9.438 20.109 1 97.94 29 SER B C 1
ATOM 1693 O O . SER B 1 29 ? -5.27 8.992 19.391 1 97.94 29 SER B O 1
ATOM 1695 N N . GLU B 1 30 ? -4.535 10.5 20.859 1 97.25 30 GLU B N 1
ATOM 1696 C CA . GLU B 1 30 ? -5.816 11.195 20.953 1 97.25 30 GLU B CA 1
ATOM 1697 C C . GLU B 1 30 ? -6.102 12.016 19.703 1 97.25 30 GLU B C 1
ATOM 1699 O O . GLU B 1 30 ? -7.238 12.047 19.219 1 97.25 30 GLU B O 1
ATOM 1704 N N . LEU B 1 31 ? -5.145 12.656 19.234 1 97.81 31 LEU B N 1
ATOM 1705 C CA . LEU B 1 31 ? -5.262 13.523 18.062 1 97.81 31 LEU B CA 1
ATOM 1706 C C . LEU B 1 31 ? -5.723 12.727 16.844 1 97.81 31 LEU B C 1
ATOM 1708 O O . LEU B 1 31 ? -6.617 13.164 16.109 1 97.81 31 LEU B O 1
ATOM 1712 N N . ARG B 1 32 ? -5.059 11.586 16.594 1 96.75 32 ARG B N 1
ATOM 1713 C CA . ARG B 1 32 ? -5.383 10.766 15.422 1 96.75 32 ARG B CA 1
ATOM 1714 C C . ARG B 1 32 ? -6.852 10.352 15.445 1 96.75 32 ARG B C 1
ATOM 1716 O O . ARG B 1 32 ? -7.531 10.406 14.422 1 96.75 32 ARG B O 1
ATOM 1723 N N . LEU B 1 33 ? -7.293 9.945 16.609 1 96 33 LEU B N 1
ATOM 1724 C CA . LEU B 1 33 ? -8.695 9.555 16.766 1 96 33 LEU B CA 1
ATOM 1725 C C . LEU B 1 33 ? -9.617 10.703 16.375 1 96 33 LEU B C 1
ATOM 1727 O O . LEU B 1 33 ? -10.594 10.5 15.648 1 96 33 LEU B O 1
ATOM 1731 N N . GLN B 1 34 ? -9.312 11.844 16.828 1 97.25 34 GLN B N 1
ATOM 1732 C CA . GLN B 1 34 ? -10.141 13.016 16.562 1 97.25 34 GLN B CA 1
ATOM 1733 C C . GLN B 1 34 ? -10.133 13.367 15.078 1 97.25 34 GLN B C 1
ATOM 1735 O O . GLN B 1 34 ? -11.18 13.578 14.477 1 97.25 34 GLN B O 1
ATOM 1740 N N . ILE B 1 35 ? -8.984 13.461 14.484 1 97.44 35 ILE B N 1
ATOM 1741 C CA . ILE B 1 35 ? -8.828 13.891 13.094 1 97.44 35 ILE B CA 1
ATOM 1742 C C . ILE B 1 35 ? -9.562 12.922 12.172 1 97.44 35 ILE B C 1
ATOM 1744 O O . ILE B 1 35 ? -10.203 13.336 11.203 1 97.44 35 ILE B O 1
ATOM 1748 N N . ASP B 1 36 ? -9.492 11.625 12.461 1 96.38 36 ASP B N 1
ATOM 1749 C CA . ASP B 1 36 ? -10.141 10.609 11.641 1 96.38 36 ASP B CA 1
ATOM 1750 C C . ASP B 1 36 ? -11.648 10.836 11.586 1 96.38 36 ASP B C 1
ATOM 1752 O O . ASP B 1 36 ? -12.305 10.438 10.617 1 96.38 36 ASP B O 1
ATOM 1756 N N . GLY B 1 37 ? -12.18 11.539 12.539 1 96.06 37 GLY B N 1
ATOM 1757 C CA . GLY B 1 37 ? -13.609 11.797 12.594 1 96.06 37 GLY B CA 1
ATOM 1758 C C . GLY B 1 37 ? -14 13.125 11.977 1 96.06 37 GLY B C 1
ATOM 1759 O O . GLY B 1 37 ? -15.188 13.43 11.844 1 96.06 37 GLY B O 1
ATOM 1760 N N . GLU B 1 38 ? -13.016 13.852 11.547 1 96.94 38 GLU B N 1
ATOM 1761 C CA . GLU B 1 38 ? -13.289 15.227 11.156 1 96.94 38 GLU B CA 1
ATOM 1762 C C . GLU B 1 38 ? -13.344 15.367 9.633 1 96.94 38 GLU B C 1
ATOM 1764 O O . GLU B 1 38 ? -13.758 16.406 9.117 1 96.94 38 GLU B O 1
ATOM 1769 N N . THR B 1 39 ? -12.945 14.32 8.953 1 94.88 39 THR B N 1
ATOM 1770 C CA . THR B 1 39 ? -12.875 14.461 7.504 1 94.88 39 THR B CA 1
ATOM 1771 C C . THR B 1 39 ? -12.961 13.102 6.824 1 94.88 39 THR B C 1
ATOM 1773 O O . THR B 1 39 ? -12.609 12.078 7.422 1 94.88 39 THR B O 1
ATOM 1776 N N . GLU B 1 40 ? -13.336 13.07 5.562 1 95.88 40 GLU B N 1
ATOM 1777 C CA . GLU B 1 40 ? -13.375 11.844 4.766 1 95.88 40 GLU B CA 1
ATOM 1778 C C . GLU B 1 40 ? -12.141 11.734 3.867 1 95.88 40 GLU B C 1
ATOM 1780 O O . GLU B 1 40 ? -12.016 10.781 3.096 1 95.88 40 GLU B O 1
ATOM 1785 N N . ASN B 1 41 ? -11.219 12.664 4.004 1 96.25 41 ASN B N 1
ATOM 1786 C CA . ASN B 1 41 ? -10.023 12.68 3.158 1 96.25 41 ASN B CA 1
ATOM 1787 C C . ASN B 1 41 ? -9.047 11.586 3.551 1 96.25 41 ASN B C 1
ATOM 1789 O O . ASN B 1 41 ? -8.141 11.25 2.781 1 96.25 41 ASN B O 1
ATOM 1793 N N . LEU B 1 42 ? -9.211 11.078 4.746 1 96.88 42 LEU B N 1
ATOM 1794 C CA . LEU B 1 42 ? -8.289 10.062 5.242 1 96.88 42 LEU B CA 1
ATOM 1795 C C . LEU B 1 42 ? -8.805 8.664 4.93 1 96.88 42 LEU B C 1
ATOM 1797 O O . LEU B 1 42 ? -9.992 8.477 4.656 1 96.88 42 LEU B O 1
ATOM 1801 N N . ASP B 1 43 ? -7.977 7.773 5.004 1 97.31 43 ASP B N 1
ATOM 1802 C CA . ASP B 1 43 ? -8.32 6.391 4.688 1 97.31 43 ASP B CA 1
ATOM 1803 C C . ASP B 1 43 ? -9.141 5.758 5.809 1 97.31 43 ASP B C 1
ATOM 1805 O O . ASP B 1 43 ? -9.789 4.727 5.605 1 97.31 43 ASP B O 1
ATOM 1809 N N . ARG B 1 44 ? -9.109 6.367 6.934 1 97.38 44 ARG B N 1
ATOM 1810 C CA . ARG B 1 44 ? -9.688 5.773 8.133 1 97.38 44 ARG B CA 1
ATOM 1811 C C . ARG B 1 44 ? -10.977 6.48 8.531 1 97.38 44 ARG B C 1
ATOM 1813 O O . ARG B 1 44 ? -11.07 7.703 8.445 1 97.38 44 ARG B O 1
ATOM 1820 N N . GLU B 1 45 ? -11.883 5.715 9.023 1 97.06 45 GLU B N 1
ATOM 1821 C CA . GLU B 1 45 ? -12.977 6.246 9.82 1 97.06 45 GLU B CA 1
ATOM 1822 C C . GLU B 1 45 ? -12.578 6.367 11.289 1 97.06 45 GLU B C 1
ATOM 1824 O O . GLU B 1 45 ? -11.602 5.754 11.727 1 97.06 45 GLU B O 1
ATOM 1829 N N . LYS B 1 46 ? -13.375 7.191 11.93 1 95.69 46 LYS B N 1
ATOM 1830 C CA . LYS B 1 46 ? -13.086 7.359 13.352 1 95.69 46 LYS B CA 1
ATOM 1831 C C . LYS B 1 46 ? -13 6.008 14.055 1 95.69 46 LYS B C 1
ATOM 1833 O O . LYS B 1 46 ? -13.906 5.18 13.93 1 95.69 46 LYS B O 1
ATOM 1838 N N . GLY B 1 47 ? -11.828 5.773 14.758 1 93.81 47 GLY B N 1
ATOM 1839 C CA . GLY B 1 47 ? -11.695 4.57 15.562 1 93.81 47 GLY B CA 1
ATOM 1840 C C . GLY B 1 47 ? -11.008 3.434 14.836 1 93.81 47 GLY B C 1
ATOM 1841 O O . GLY B 1 47 ? -10.617 2.439 15.453 1 93.81 47 GLY B O 1
ATOM 1842 N N . GLU B 1 48 ? -10.859 3.521 13.609 1 96.44 48 GLU B N 1
ATOM 1843 C CA . GLU B 1 48 ? -10.211 2.469 12.836 1 96.44 48 GLU B CA 1
ATOM 1844 C C . GLU B 1 48 ? -8.688 2.545 12.977 1 96.44 48 GLU B C 1
ATOM 1846 O O . GLU B 1 48 ? -8.125 3.637 13.047 1 96.44 48 GLU B O 1
ATOM 1851 N N . ALA B 1 49 ? -8.078 1.319 13.023 1 95.38 49 ALA B N 1
ATOM 1852 C CA . ALA B 1 49 ? -6.621 1.203 13.039 1 95.38 49 ALA B CA 1
ATOM 1853 C C . ALA B 1 49 ? -6.016 2.107 14.109 1 95.38 49 ALA B C 1
ATOM 1855 O O . ALA B 1 49 ? -5.043 2.82 13.852 1 95.38 49 ALA B O 1
ATOM 1856 N N . SER B 1 50 ? -6.648 2.15 15.25 1 95 50 SER B N 1
ATOM 1857 C CA . SER B 1 50 ? -6.168 2.979 16.359 1 95 50 SER B CA 1
ATOM 1858 C C . SER B 1 50 ? -4.758 2.58 16.766 1 95 50 SER B C 1
ATOM 1860 O O . SER B 1 50 ? -4.391 1.406 16.688 1 95 50 SER B O 1
ATOM 1862 N N . ILE B 1 51 ? -3.988 3.561 17.125 1 97.06 51 ILE B N 1
ATOM 1863 C CA . ILE B 1 51 ? -2.648 3.357 17.672 1 97.06 51 ILE B CA 1
ATOM 1864 C C . ILE B 1 51 ? -2.594 3.852 19.109 1 97.06 51 ILE B C 1
ATOM 1866 O O . ILE B 1 51 ? -2.857 5.023 19.391 1 97.06 51 ILE B O 1
ATOM 1870 N N . ASP B 1 52 ? -2.305 2.918 19.938 1 97.62 52 ASP B N 1
ATOM 1871 C CA . ASP B 1 52 ? -2.258 3.291 21.359 1 97.62 52 ASP B CA 1
ATOM 1872 C C . ASP B 1 52 ? -0.93 3.961 21.703 1 97.62 52 ASP B C 1
ATOM 1874 O O . ASP B 1 52 ? -0.082 4.16 20.828 1 97.62 52 ASP B O 1
ATOM 1878 N N . ILE B 1 53 ? -0.809 4.324 22.922 1 98.12 53 ILE B N 1
ATOM 1879 C CA . ILE B 1 53 ? 0.341 5.102 23.375 1 98.12 53 ILE B CA 1
ATOM 1880 C C . ILE B 1 53 ? 1.625 4.316 23.125 1 98.12 53 ILE B C 1
ATOM 1882 O O . ILE B 1 53 ? 2.561 4.824 22.5 1 98.12 53 ILE B O 1
ATOM 1886 N N . PRO B 1 54 ? 1.752 2.973 23.531 1 98.31 54 PRO B N 1
ATOM 1887 C CA . PRO B 1 54 ? 2.961 2.211 23.203 1 98.31 54 PRO B CA 1
ATOM 1888 C C . PRO B 1 54 ? 3.223 2.121 21.703 1 98.31 54 PRO B C 1
ATOM 1890 O O . PRO B 1 54 ? 4.379 2.125 21.281 1 98.31 54 PRO B O 1
ATOM 1893 N N . GLY B 1 55 ? 2.158 2.002 20.969 1 98.31 55 GL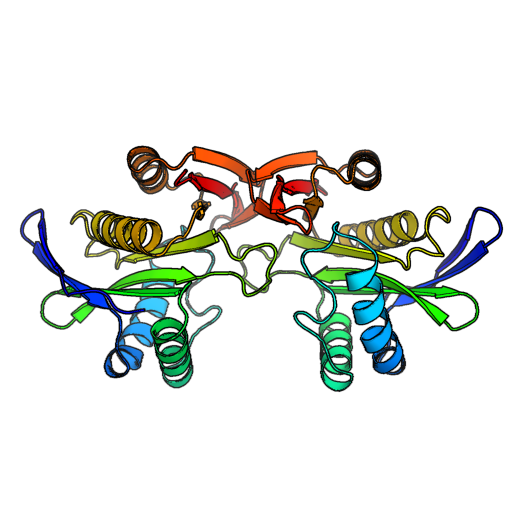Y B N 1
ATOM 1894 C CA . GLY B 1 55 ? 2.295 1.979 19.516 1 98.31 55 GLY B CA 1
ATOM 1895 C C . GLY B 1 55 ? 2.945 3.23 18.969 1 98.31 55 GLY B C 1
ATOM 1896 O O . GLY B 1 55 ? 3.863 3.145 18.141 1 98.31 55 GLY B O 1
ATOM 1897 N N . PHE B 1 56 ? 2.52 4.383 19.422 1 98.56 56 PHE B N 1
ATOM 1898 C CA . PHE B 1 56 ? 3.107 5.629 18.953 1 98.56 56 PHE B CA 1
ATOM 1899 C C . PHE B 1 56 ? 4.543 5.773 19.438 1 98.56 56 PHE B C 1
ATOM 1901 O O . PHE B 1 56 ? 5.398 6.301 18.734 1 98.56 56 PHE B O 1
ATOM 1908 N N . LYS B 1 57 ? 4.762 5.387 20.656 1 98.5 57 LYS B N 1
ATOM 1909 C CA . LYS B 1 57 ? 6.141 5.414 21.141 1 98.5 57 LYS B CA 1
ATOM 1910 C C . LYS B 1 57 ? 7.059 4.605 20.219 1 98.5 57 LYS B C 1
ATOM 1912 O O . LYS B 1 57 ? 8.156 5.047 19.891 1 98.5 57 LYS B O 1
ATOM 1917 N N . GLN B 1 58 ? 6.598 3.451 19.844 1 98.44 58 GLN B N 1
ATOM 1918 C CA . GLN B 1 58 ? 7.379 2.602 18.953 1 98.44 58 GLN B CA 1
ATOM 1919 C C . GLN B 1 58 ? 7.574 3.264 17.594 1 98.44 58 GLN B C 1
ATOM 1921 O O . GLN B 1 58 ? 8.664 3.193 17.016 1 98.44 58 GLN B O 1
ATOM 1926 N N . ILE B 1 59 ? 6.535 3.877 17.062 1 98.25 59 ILE B N 1
ATOM 1927 C CA . ILE B 1 59 ? 6.613 4.555 15.773 1 98.25 59 ILE B CA 1
ATOM 1928 C C . ILE B 1 59 ? 7.633 5.691 15.852 1 98.25 59 ILE B C 1
ATOM 1930 O O . ILE B 1 59 ? 8.5 5.816 14.984 1 98.25 59 ILE B O 1
ATOM 1934 N N . ILE B 1 60 ? 7.484 6.496 16.906 1 98.44 60 ILE B N 1
ATOM 1935 C CA . ILE B 1 60 ? 8.383 7.633 17.078 1 98.44 60 ILE B CA 1
ATOM 1936 C C . ILE B 1 60 ? 9.82 7.145 17.172 1 98.44 60 ILE B C 1
ATOM 1938 O O . ILE B 1 60 ? 10.711 7.691 16.516 1 98.44 60 ILE B O 1
ATOM 1942 N N . LYS B 1 61 ? 10.031 6.113 17.922 1 97.94 61 LYS B N 1
ATOM 1943 C CA . LYS B 1 61 ? 11.359 5.531 18.062 1 97.94 61 LYS B CA 1
ATOM 1944 C C . LYS B 1 61 ? 11.898 5.047 16.719 1 97.94 61 LYS B C 1
ATOM 1946 O O . LYS B 1 61 ? 13.031 5.363 16.344 1 97.94 61 LYS B O 1
ATOM 1951 N N . THR B 1 62 ? 11.109 4.289 16.016 1 97.56 62 THR B N 1
ATOM 1952 C CA . THR B 1 62 ? 11.492 3.752 14.711 1 97.56 62 THR B CA 1
ATOM 1953 C C . THR B 1 62 ? 11.82 4.879 13.734 1 97.56 62 THR B C 1
ATOM 1955 O O . THR B 1 62 ? 12.852 4.844 13.055 1 97.56 62 THR B O 1
ATOM 1958 N N . ASP B 1 63 ? 10.945 5.863 13.703 1 97.56 63 ASP B N 1
ATOM 1959 C CA . ASP B 1 63 ? 11.109 6.953 12.75 1 97.56 63 ASP B CA 1
ATOM 1960 C C . ASP B 1 63 ? 12.336 7.801 13.086 1 97.56 63 ASP B C 1
ATOM 1962 O O . ASP B 1 63 ? 12.953 8.383 12.195 1 97.56 63 ASP B O 1
ATOM 1966 N N . THR B 1 64 ? 12.633 7.883 14.305 1 96.56 64 THR B N 1
ATOM 1967 C CA . THR B 1 64 ? 13.758 8.695 14.758 1 96.56 64 THR B CA 1
ATOM 1968 C C . THR B 1 64 ? 15.078 8.117 14.25 1 96.56 64 THR B C 1
ATOM 1970 O O . THR B 1 64 ? 16.016 8.859 13.938 1 96.56 64 THR B O 1
ATOM 1973 N N . VAL B 1 65 ? 15.156 6.801 14.07 1 95.5 65 VAL B N 1
ATOM 1974 C CA . VAL B 1 65 ? 16.453 6.188 13.781 1 95.5 65 VAL B CA 1
ATOM 1975 C C . VAL B 1 65 ? 16.516 5.773 12.312 1 95.5 65 VAL B C 1
ATOM 1977 O O . VAL B 1 65 ? 17.594 5.484 11.789 1 95.5 65 VAL B O 1
ATOM 1980 N N . ASN B 1 66 ? 15.43 5.621 11.672 1 95.56 66 ASN B N 1
ATOM 1981 C CA . ASN B 1 66 ? 15.406 5.18 10.281 1 95.56 66 ASN B CA 1
ATOM 1982 C C . ASN B 1 66 ? 15.656 6.34 9.328 1 95.56 66 ASN B C 1
ATOM 1984 O O . ASN B 1 66 ? 14.898 7.316 9.312 1 95.56 66 ASN B O 1
ATOM 1988 N N . PRO B 1 67 ? 16.562 6.234 8.453 1 94.94 67 PRO B N 1
ATOM 1989 C CA . PRO B 1 67 ? 16.938 7.359 7.602 1 94.94 67 PRO B CA 1
ATOM 1990 C C . PRO B 1 67 ? 15.898 7.668 6.527 1 94.94 67 PRO B C 1
ATOM 1992 O O . PRO B 1 67 ? 15.992 8.688 5.848 1 94.94 67 PRO B O 1
ATOM 1995 N N . ARG B 1 68 ? 14.945 6.844 6.355 1 97.25 68 ARG B N 1
ATOM 1996 C CA . ARG B 1 68 ? 13.93 7.074 5.332 1 97.25 68 ARG B CA 1
ATOM 1997 C C . ARG B 1 68 ? 12.562 7.32 5.965 1 97.25 68 ARG B C 1
ATOM 1999 O O . ARG B 1 68 ? 11.531 7.105 5.324 1 97.25 68 ARG B O 1
ATOM 2006 N N . ASN B 1 69 ? 12.562 7.656 7.227 1 98.56 69 ASN B N 1
ATOM 2007 C CA . ASN B 1 69 ? 11.344 8.047 7.93 1 98.56 69 ASN B CA 1
ATOM 2008 C C . ASN B 1 69 ? 11.477 9.43 8.562 1 98.56 69 ASN B C 1
ATOM 2010 O O . ASN B 1 69 ? 12.562 9.812 8.992 1 98.56 69 ASN B O 1
ATOM 2014 N N . LEU B 1 70 ? 10.43 10.141 8.609 1 98.62 70 LEU B N 1
ATOM 2015 C CA . LEU B 1 70 ? 10.328 11.422 9.289 1 98.62 70 LEU B CA 1
ATOM 2016 C C . LEU B 1 70 ? 8.953 11.594 9.93 1 98.62 70 LEU B C 1
ATOM 2018 O O . LEU B 1 70 ? 7.934 11.359 9.281 1 98.62 70 LEU B O 1
ATOM 2022 N N . PHE B 1 71 ? 8.945 11.898 11.188 1 98.88 71 PHE B N 1
ATOM 2023 C CA . PHE B 1 71 ? 7.699 12.148 11.906 1 98.88 71 PHE B CA 1
ATOM 2024 C C . PHE B 1 71 ? 7.699 13.555 12.516 1 98.88 71 PHE B C 1
ATOM 2026 O O . PHE B 1 71 ? 8.445 13.828 13.461 1 98.88 71 PHE B O 1
ATOM 2033 N N . LEU B 1 72 ? 6.812 14.43 11.961 1 98.81 72 LEU B N 1
ATOM 2034 C CA . LEU B 1 72 ? 6.738 15.812 12.422 1 98.81 72 LEU B CA 1
ATOM 2035 C C . LEU B 1 72 ? 5.414 16.078 13.125 1 98.81 72 LEU B C 1
ATOM 2037 O O . LEU B 1 72 ? 4.395 15.469 12.797 1 98.81 72 LEU B O 1
ATOM 2041 N N . VAL B 1 73 ? 5.488 17.031 14.055 1 98.88 73 VAL B N 1
ATOM 2042 C CA . VAL B 1 73 ? 4.277 17.531 14.703 1 98.88 73 VAL B CA 1
ATOM 2043 C C . VAL B 1 73 ? 4.215 19.047 14.594 1 98.88 73 VAL B C 1
ATOM 2045 O O . VAL B 1 73 ? 5.25 19.703 14.516 1 98.88 73 VAL B O 1
ATOM 2048 N N . ALA B 1 74 ? 3.049 19.547 14.484 1 98.88 74 ALA B N 1
ATOM 2049 C CA . ALA B 1 74 ? 2.766 20.984 14.617 1 98.88 74 ALA B CA 1
ATOM 2050 C C . ALA B 1 74 ? 2.191 21.297 15.992 1 98.88 74 ALA B C 1
ATOM 2052 O O . ALA B 1 74 ? 1.226 20.672 16.438 1 98.88 74 ALA B O 1
ATOM 2053 N N . VAL B 1 75 ? 2.75 22.297 16.672 1 98.75 75 VAL B N 1
ATOM 2054 C CA . VAL B 1 75 ? 2.418 22.562 18.062 1 98.75 75 VAL B CA 1
ATOM 2055 C C . VAL B 1 75 ? 1.961 24 18.219 1 98.75 75 VAL B C 1
ATOM 2057 O O . VAL B 1 75 ? 2.658 24.938 17.797 1 98.75 75 VAL B O 1
ATOM 2060 N N . VAL B 1 76 ? 0.752 24.172 18.719 1 98.12 76 VAL B N 1
ATOM 2061 C CA . VAL B 1 76 ? 0.197 25.469 19.094 1 98.12 76 VAL B CA 1
ATOM 2062 C C . VAL B 1 76 ? 0.033 25.547 20.609 1 98.12 76 VAL B C 1
ATOM 2064 O O . VAL B 1 76 ? -0.724 24.766 21.188 1 98.12 76 VAL B O 1
ATOM 2067 N N . HIS B 1 77 ? 0.652 26.5 21.297 1 94.25 77 HIS B N 1
ATOM 2068 C CA . HIS B 1 77 ? 0.546 26.656 22.734 1 94.25 77 HIS B CA 1
ATOM 2069 C C . HIS B 1 77 ? 0.699 25.328 23.453 1 94.25 77 HIS B C 1
ATOM 2071 O O . HIS B 1 77 ? -0.153 24.953 24.266 1 94.25 77 HIS B O 1
ATOM 2077 N N . ASP B 1 78 ? 1.67 24.438 23.109 1 92.69 78 ASP B N 1
ATOM 2078 C CA . ASP B 1 78 ? 2.08 23.172 23.719 1 92.69 78 ASP B CA 1
ATOM 2079 C C . ASP B 1 78 ? 1.078 22.062 23.406 1 92.69 78 ASP B C 1
ATOM 2081 O O . ASP B 1 78 ? 1.057 21.031 24.078 1 92.69 78 ASP B O 1
ATOM 2085 N N . ARG B 1 79 ? 0.219 22.391 22.453 1 96.31 79 ARG B N 1
ATOM 2086 C CA . ARG B 1 79 ? -0.733 21.375 21.984 1 96.31 79 ARG B CA 1
ATOM 2087 C C . ARG B 1 79 ? -0.414 20.953 20.562 1 96.31 79 ARG B C 1
ATOM 2089 O O . ARG B 1 79 ? -0.215 21.797 19.672 1 96.31 79 ARG B O 1
ATOM 2096 N N . ILE B 1 80 ? -0.334 19.625 20.391 1 98.69 80 ILE B N 1
ATOM 2097 C CA . ILE B 1 80 ? -0.16 19.141 19.031 1 98.69 80 ILE B CA 1
ATOM 2098 C C . ILE B 1 80 ? -1.479 19.25 18.266 1 98.69 80 ILE B C 1
ATOM 2100 O O . ILE B 1 80 ? -2.506 18.734 18.719 1 98.69 80 ILE B O 1
ATOM 2104 N N . VAL B 1 81 ? -1.442 19.906 17.125 1 98.69 81 VAL B N 1
ATOM 2105 C CA . VAL B 1 81 ? -2.684 20.156 16.406 1 98.69 81 VAL B CA 1
ATOM 2106 C C . VAL B 1 81 ? -2.625 19.516 15.023 1 98.69 81 VAL B C 1
ATOM 2108 O O . VAL B 1 81 ? -3.59 19.578 14.258 1 98.69 81 VAL B O 1
ATOM 2111 N N . GLY B 1 82 ? -1.523 18.922 14.648 1 98.69 82 GLY B N 1
ATOM 2112 C CA . GLY B 1 82 ? -1.32 18.234 13.383 1 98.69 82 GLY B CA 1
ATOM 2113 C C . GLY B 1 82 ? -0.012 17.469 13.328 1 98.69 82 GLY B C 1
ATOM 2114 O O . GLY B 1 82 ? 0.844 17.625 14.203 1 98.69 82 GLY B O 1
ATOM 2115 N N . PHE B 1 83 ? 0.089 16.609 12.398 1 98.81 83 PHE B N 1
ATOM 2116 C CA . PHE B 1 83 ? 1.319 15.852 12.211 1 98.81 83 PHE B CA 1
ATOM 2117 C C . PHE B 1 83 ? 1.472 15.414 10.758 1 98.81 83 PHE B C 1
ATOM 2119 O O . PHE B 1 83 ? 0.51 15.461 9.984 1 98.81 83 PHE B O 1
ATOM 2126 N N . SER B 1 84 ? 2.631 15.07 10.375 1 98.75 84 SER B N 1
ATOM 2127 C CA . SER B 1 84 ? 2.951 14.469 9.078 1 98.75 84 SER B CA 1
ATOM 2128 C C . SER B 1 84 ? 4.008 13.383 9.227 1 98.75 84 SER B C 1
ATOM 2130 O O . SER B 1 84 ? 4.77 13.367 10.195 1 98.75 84 SER B O 1
ATOM 2132 N N . ARG B 1 85 ? 3.947 12.508 8.297 1 98.56 85 ARG B N 1
ATOM 2133 C CA . ARG B 1 85 ? 4.934 11.43 8.289 1 98.56 85 ARG B CA 1
ATOM 2134 C C . ARG B 1 85 ? 5.406 11.141 6.871 1 98.56 85 ARG B C 1
ATOM 2136 O O . ARG B 1 85 ? 4.617 11.188 5.926 1 98.56 85 ARG B O 1
ATOM 2143 N N . CYS B 1 86 ? 6.645 11 6.695 1 98.75 86 CYS B N 1
ATOM 2144 C CA . CYS B 1 86 ? 7.258 10.305 5.566 1 98.75 86 CYS B CA 1
ATOM 2145 C C . CYS B 1 86 ? 7.742 8.922 5.973 1 98.75 86 CYS B C 1
ATOM 2147 O O . CYS B 1 86 ? 8.43 8.773 6.984 1 98.75 86 CYS B O 1
ATOM 2149 N N . GLU B 1 87 ? 7.375 8 5.23 1 98.38 87 GLU B N 1
ATOM 2150 C CA . GLU B 1 87 ? 7.754 6.633 5.559 1 98.38 87 GLU B CA 1
ATOM 2151 C C . GLU B 1 87 ? 8.234 5.883 4.32 1 98.38 87 GLU B C 1
ATOM 2153 O O . GLU B 1 87 ? 7.535 5.836 3.305 1 98.38 87 GLU B O 1
ATOM 2158 N N . GLY B 1 88 ? 9.398 5.305 4.363 1 97.38 88 GLY B N 1
ATOM 2159 C CA . GLY B 1 88 ? 9.906 4.445 3.307 1 97.38 88 GLY B CA 1
ATOM 2160 C C . GLY B 1 88 ? 9.438 3.008 3.432 1 97.38 88 GLY B C 1
ATOM 2161 O O . GLY B 1 88 ? 9.039 2.572 4.512 1 97.38 88 GLY B O 1
ATOM 2162 N N . ILE B 1 89 ? 9.383 2.346 2.283 1 95.06 89 ILE B N 1
ATOM 2163 C CA . ILE B 1 89 ? 9.219 0.896 2.271 1 95.06 89 ILE B CA 1
ATOM 2164 C C . ILE B 1 89 ? 10.578 0.22 2.441 1 95.06 89 ILE B C 1
ATOM 2166 O O . ILE B 1 89 ? 11.539 0.564 1.751 1 95.06 89 ILE B O 1
ATOM 2170 N N . TYR B 1 90 ? 10.648 -0.7 3.361 1 93.25 90 TYR B N 1
ATOM 2171 C CA . TYR B 1 90 ? 11.969 -1.256 3.643 1 93.25 90 TYR B CA 1
ATOM 2172 C C . TYR B 1 90 ? 12.227 -2.5 2.799 1 93.25 90 TYR B C 1
ATOM 2174 O O . TYR B 1 90 ? 12.398 -3.596 3.336 1 93.25 90 TYR B O 1
ATOM 2182 N N . LEU B 1 91 ? 12.227 -2.439 1.618 1 97.44 91 LEU B N 1
ATOM 2183 C CA . LEU B 1 91 ? 12.664 -3.283 0.511 1 97.44 91 LEU B CA 1
ATOM 2184 C C . LEU B 1 91 ? 13.625 -2.529 -0.402 1 97.44 91 LEU B C 1
ATOM 2186 O O . LEU B 1 91 ? 13.406 -1.352 -0.699 1 97.44 91 LEU B O 1
ATOM 2190 N N . ASN B 1 92 ? 14.648 -3.148 -0.766 1 97.62 92 ASN B N 1
ATOM 2191 C CA . ASN B 1 92 ? 15.742 -2.494 -1.475 1 97.62 92 ASN B CA 1
ATOM 2192 C C . ASN B 1 92 ? 15.258 -1.818 -2.754 1 97.62 92 ASN B C 1
ATOM 2194 O O . ASN B 1 92 ? 15.727 -0.734 -3.104 1 97.62 92 ASN B O 1
ATOM 2198 N N . ARG B 1 93 ? 14.328 -2.418 -3.406 1 98.44 93 ARG B N 1
ATOM 2199 C CA . ARG B 1 93 ? 13.883 -1.918 -4.699 1 98.44 93 ARG B CA 1
ATOM 2200 C C . ARG B 1 93 ? 13.141 -0.591 -4.551 1 98.44 93 ARG B C 1
ATOM 2202 O O . ARG B 1 93 ? 12.898 0.106 -5.535 1 98.44 93 ARG B O 1
ATOM 2209 N N . PHE B 1 94 ? 12.781 -0.213 -3.273 1 98.5 94 PHE B N 1
ATOM 2210 C CA . PHE B 1 94 ? 12.031 1.006 -3 1 98.5 94 PHE B CA 1
ATOM 2211 C C . PHE B 1 94 ? 12.859 1.977 -2.166 1 98.5 94 PHE B C 1
ATOM 2213 O O . PHE B 1 94 ? 12.312 2.918 -1.581 1 98.5 94 PHE B O 1
ATOM 2220 N N . SER B 1 95 ? 14.133 1.812 -2.076 1 97.69 95 SER B N 1
ATOM 2221 C CA . SER B 1 95 ? 14.992 2.479 -1.108 1 97.69 95 SER B CA 1
ATOM 2222 C C . SER B 1 95 ? 15.141 3.963 -1.423 1 97.69 95 SER B C 1
ATOM 2224 O O . SER B 1 95 ? 15.609 4.738 -0.588 1 97.69 95 SER B O 1
ATOM 2226 N N . HIS B 1 96 ? 14.695 4.352 -2.613 1 98.12 96 HIS B N 1
ATOM 2227 C CA . HIS B 1 96 ? 14.922 5.727 -3.055 1 98.12 96 HIS B CA 1
ATOM 2228 C C . HIS B 1 96 ? 13.703 6.598 -2.791 1 98.12 96 HIS B C 1
ATOM 2230 O O . HIS B 1 96 ? 13.703 7.793 -3.102 1 98.12 96 HIS B O 1
ATOM 2236 N N . LYS B 1 97 ? 12.625 6.023 -2.201 1 98.5 97 LYS B N 1
ATOM 2237 C CA . LYS B 1 97 ? 11.406 6.82 -2.148 1 98.5 97 LYS B CA 1
ATOM 2238 C C . LYS B 1 97 ? 10.719 6.68 -0.793 1 98.5 97 LYS B C 1
ATOM 2240 O O . LYS B 1 97 ? 10.992 5.738 -0.045 1 98.5 97 LYS B O 1
ATOM 2245 N N . VAL B 1 98 ? 9.82 7.641 -0.469 1 98.75 98 VAL B N 1
ATOM 2246 C CA . VAL B 1 98 ? 9.008 7.641 0.743 1 98.75 98 VAL B CA 1
ATOM 2247 C C . VAL B 1 98 ? 7.578 8.055 0.405 1 98.75 98 VAL B C 1
ATOM 2249 O O . VAL B 1 98 ? 7.32 8.609 -0.666 1 98.75 98 VAL B O 1
ATOM 2252 N N . GLU B 1 99 ? 6.699 7.754 1.27 1 98.88 99 GLU B N 1
ATOM 2253 C CA . GLU B 1 99 ? 5.309 8.195 1.169 1 98.88 99 GLU B CA 1
ATOM 2254 C C . GLU B 1 99 ? 4.988 9.258 2.217 1 98.88 99 GLU B C 1
ATOM 2256 O O . GLU B 1 99 ? 5.34 9.109 3.389 1 98.88 99 GLU B O 1
ATOM 2261 N N . PHE B 1 100 ? 4.352 10.289 1.742 1 98.88 100 PHE B N 1
ATOM 2262 C CA . PHE B 1 100 ? 4.027 11.414 2.604 1 98.88 100 PHE B CA 1
ATOM 2263 C C . PHE B 1 100 ? 2.557 11.383 3.004 1 98.88 100 PHE B C 1
ATOM 2265 O O . PHE B 1 100 ? 1.69 11.07 2.184 1 98.88 100 PHE B O 1
ATOM 2272 N N . GLY B 1 101 ? 2.295 11.656 4.273 1 98.62 101 GLY B N 1
ATOM 2273 C CA . GLY B 1 101 ? 0.966 11.898 4.812 1 98.62 101 GLY B CA 1
ATOM 2274 C C . GLY B 1 101 ? 0.918 13.07 5.773 1 98.62 101 GLY B C 1
ATOM 2275 O O . GLY B 1 101 ? 1.91 13.375 6.441 1 98.62 101 GLY B O 1
ATOM 2276 N N . VAL B 1 102 ? -0.27 13.688 5.863 1 98.62 102 VAL B N 1
ATOM 2277 C CA . VAL B 1 102 ? -0.408 14.852 6.73 1 98.62 102 VAL B CA 1
ATOM 2278 C C . VAL B 1 102 ? -1.829 14.922 7.281 1 98.62 102 VAL B C 1
ATOM 2280 O O . VAL B 1 102 ? -2.791 14.602 6.582 1 98.62 102 VAL B O 1
ATOM 2283 N N . CYS B 1 103 ? -1.942 15.273 8.508 1 98.12 103 CYS B N 1
ATOM 2284 C CA . CYS B 1 103 ? -3.203 15.445 9.219 1 98.12 103 CYS B CA 1
ATOM 2285 C C . CYS B 1 103 ? -3.166 16.688 10.102 1 98.12 103 CYS B C 1
ATOM 2287 O O . CYS B 1 103 ? -2.207 16.906 10.844 1 98.12 103 CYS B O 1
ATOM 2289 N N . VAL B 1 104 ? -4.176 17.5 10.008 1 98.44 104 VAL B N 1
ATOM 2290 C CA . VAL B 1 104 ? -4.309 18.703 10.82 1 98.44 104 VAL B CA 1
ATOM 2291 C C . VAL B 1 104 ? -5.723 18.797 11.383 1 98.44 104 VAL B C 1
ATOM 2293 O O . VAL B 1 104 ? -6.699 18.531 10.68 1 98.44 104 VAL B O 1
ATOM 2296 N N . LEU B 1 105 ? -5.828 19.125 12.625 1 98.38 105 LEU B N 1
ATOM 2297 C CA . LEU B 1 105 ? -7.145 19.359 13.219 1 98.38 105 LEU B CA 1
ATOM 2298 C C . LEU B 1 105 ? -7.934 20.375 12.398 1 98.38 105 LEU B C 1
ATOM 2300 O O . LEU B 1 105 ? -7.387 21.391 11.969 1 98.38 105 LEU B O 1
ATOM 2304 N N . LYS B 1 106 ? -9.211 20.094 12.305 1 97.5 106 LYS B N 1
ATOM 2305 C CA . LYS B 1 106 ? -10.078 20.922 11.469 1 97.5 106 LYS B CA 1
ATOM 2306 C C . LYS B 1 106 ? -10.062 22.375 11.938 1 97.5 106 LYS B C 1
ATOM 2308 O O . LYS B 1 106 ? -10.016 23.297 11.117 1 97.5 106 LYS B O 1
ATOM 2313 N N . ASP B 1 107 ? -10.039 22.594 13.188 1 97.06 107 ASP B N 1
ATOM 2314 C CA . ASP B 1 107 ? -10.086 23.922 13.773 1 97.06 107 ASP B CA 1
ATOM 2315 C C . ASP B 1 107 ? -8.852 24.734 13.383 1 97.06 107 ASP B C 1
ATOM 2317 O O . ASP B 1 107 ? -8.828 25.953 13.531 1 97.06 107 ASP B O 1
ATOM 2321 N N . PHE B 1 108 ? -7.883 24.141 12.836 1 97.88 108 PHE B N 1
ATOM 2322 C CA . PHE B 1 108 ? -6.629 24.828 12.562 1 97.88 108 PHE B CA 1
ATOM 2323 C C . PHE B 1 108 ? -6.348 24.859 11.062 1 97.88 108 PHE B C 1
ATOM 2325 O O . PHE B 1 108 ? -5.238 25.188 10.648 1 97.88 108 PHE B O 1
ATOM 2332 N N . TRP B 1 109 ? -7.324 24.484 10.281 1 96.38 109 TRP B N 1
ATOM 2333 C CA . TRP B 1 109 ? -7.199 24.641 8.836 1 96.38 109 TRP B CA 1
ATOM 2334 C C . TRP B 1 109 ? -7.113 26.109 8.445 1 96.38 109 TRP B C 1
ATOM 2336 O O . TRP B 1 109 ? -7.641 26.969 9.141 1 96.38 109 TRP B O 1
ATOM 2346 N N . GLY B 1 110 ? -6.426 26.344 7.383 1 95.25 110 GLY B N 1
ATOM 2347 C CA . GLY B 1 110 ? -6.348 27.719 6.887 1 95.25 110 GLY B CA 1
ATOM 2348 C C . GLY B 1 110 ? -5.191 28.5 7.477 1 95.25 110 GLY B C 1
ATOM 2349 O O . GLY B 1 110 ? -5.012 29.672 7.168 1 95.25 110 GLY B O 1
ATOM 2350 N N . HIS B 1 111 ? -4.379 27.844 8.258 1 97.56 111 HIS B N 1
ATOM 2351 C CA . HIS B 1 111 ? -3.252 28.516 8.891 1 97.56 111 HIS B CA 1
ATOM 2352 C C . HIS B 1 111 ? -1.925 28.016 8.328 1 97.56 111 HIS B C 1
ATOM 2354 O O . HIS B 1 111 ? -0.879 28.156 8.961 1 97.56 111 HIS B O 1
ATOM 2360 N N . GLY B 1 112 ? -1.952 27.328 7.223 1 97.69 112 GLY B N 1
ATOM 2361 C CA . GLY B 1 112 ? -0.744 26.938 6.52 1 97.69 112 GLY B CA 1
ATOM 2362 C C . GLY B 1 112 ? -0.014 25.781 7.195 1 97.69 112 GLY B C 1
ATOM 2363 O O . GLY B 1 112 ? 1.131 25.484 6.848 1 97.69 112 GLY B O 1
ATOM 2364 N N . ILE B 1 113 ? -0.591 25.141 8.141 1 98.5 113 ILE B N 1
ATOM 2365 C CA . ILE B 1 113 ? 0.081 24.094 8.898 1 98.5 113 ILE B CA 1
ATOM 2366 C C . ILE B 1 113 ? 0.41 22.922 7.98 1 98.5 113 ILE B C 1
ATOM 2368 O O . ILE B 1 113 ? 1.549 22.453 7.953 1 98.5 113 ILE B O 1
ATOM 2372 N N . GLY B 1 114 ? -0.597 22.438 7.215 1 98.38 114 GLY B N 1
ATOM 2373 C CA . GLY B 1 114 ? -0.337 21.375 6.266 1 98.38 114 GLY B CA 1
ATOM 2374 C C . GLY B 1 114 ? 0.752 21.719 5.266 1 98.38 114 GLY B C 1
ATOM 2375 O O . GLY B 1 114 ? 1.627 20.891 4.992 1 98.38 114 GLY B O 1
ATOM 2376 N N . LYS B 1 115 ? 0.677 22.891 4.801 1 98.5 115 LYS B N 1
ATOM 2377 C CA . LYS B 1 115 ? 1.666 23.375 3.844 1 98.5 115 LYS B CA 1
ATOM 2378 C C . LYS B 1 115 ? 3.068 23.359 4.449 1 98.5 115 LYS B C 1
ATOM 2380 O O . LYS B 1 115 ? 4.023 22.922 3.809 1 98.5 115 LYS B O 1
ATOM 2385 N N . ASN B 1 116 ? 3.188 23.875 5.625 1 98.75 116 ASN B N 1
ATOM 2386 C CA . ASN B 1 116 ? 4.508 24 6.234 1 98.75 116 ASN B CA 1
ATOM 2387 C C . ASN B 1 116 ? 5.047 22.641 6.68 1 98.75 116 ASN B C 1
ATOM 2389 O O . ASN B 1 116 ? 6.258 22.406 6.633 1 98.75 116 ASN B O 1
ATOM 2393 N N . LEU B 1 117 ? 4.184 21.719 7.113 1 98.75 117 LEU B N 1
ATOM 2394 C CA . LEU B 1 117 ? 4.598 20.344 7.336 1 98.75 117 LEU B CA 1
ATOM 2395 C C . LEU B 1 117 ? 5.133 19.719 6.051 1 98.75 117 LEU B C 1
ATOM 2397 O O . LEU B 1 117 ? 6.164 19.047 6.066 1 98.75 117 LEU B O 1
ATOM 2401 N N . LEU B 1 118 ? 4.461 19.938 4.953 1 98.75 118 LEU B N 1
ATOM 2402 C CA . LEU B 1 118 ? 4.887 19.438 3.652 1 98.75 118 LEU B CA 1
ATOM 2403 C C . LEU B 1 118 ? 6.242 20.016 3.264 1 98.75 118 LEU B C 1
ATOM 2405 O O . LEU B 1 118 ? 7.148 19.281 2.865 1 98.75 118 LEU B O 1
ATOM 2409 N N . LYS B 1 119 ? 6.344 21.297 3.393 1 98.56 119 LYS B N 1
ATOM 2410 C CA . LYS B 1 119 ? 7.574 22 3.037 1 98.56 119 LYS B CA 1
ATOM 2411 C C . LYS B 1 119 ? 8.766 21.422 3.799 1 98.56 119 LYS B C 1
ATOM 2413 O O . LYS B 1 119 ? 9.82 21.156 3.209 1 98.56 119 LYS B O 1
ATOM 2418 N N . GLU B 1 120 ? 8.609 21.266 5.09 1 98.44 120 GLU B N 1
ATOM 2419 C CA . GLU B 1 120 ? 9.688 20.703 5.895 1 98.44 120 GLU B CA 1
ATOM 2420 C C . GLU B 1 120 ? 9.992 19.266 5.488 1 98.44 120 GLU B C 1
ATOM 2422 O O . GLU B 1 120 ? 11.156 18.844 5.488 1 98.44 120 GLU B O 1
ATOM 2427 N N . SER B 1 121 ? 9 18.484 5.168 1 98.62 121 SER B N 1
ATOM 2428 C CA . SER B 1 121 ? 9.18 17.109 4.723 1 98.62 121 SER B CA 1
ATOM 2429 C C . SER B 1 121 ? 9.953 17.047 3.41 1 98.62 121 SER B C 1
ATOM 2431 O O . SER B 1 121 ? 10.844 16.219 3.246 1 98.62 121 SER B O 1
ATOM 2433 N N . ILE B 1 122 ? 9.594 17.922 2.496 1 98.56 122 ILE B N 1
ATOM 2434 C CA . ILE B 1 122 ? 10.266 17.969 1.203 1 98.56 122 ILE B CA 1
ATOM 2435 C C . ILE B 1 122 ? 11.734 18.359 1.4 1 98.56 122 ILE B C 1
ATOM 2437 O O . ILE B 1 122 ? 12.625 17.734 0.822 1 98.56 122 ILE B O 1
ATOM 2441 N N . SER B 1 123 ? 11.922 19.391 2.227 1 98.06 123 SER B N 1
ATOM 2442 C CA . SER B 1 123 ? 13.281 19.828 2.516 1 98.06 123 SER B CA 1
ATOM 2443 C C . SER B 1 123 ? 14.117 18.688 3.096 1 98.06 123 SER B C 1
ATOM 2445 O O . SER B 1 123 ? 15.25 18.453 2.67 1 98.06 123 SER B O 1
ATOM 2447 N N . TRP B 1 124 ? 13.602 18 4.043 1 97.81 124 TRP B N 1
ATOM 2448 C CA . TRP B 1 124 ? 14.258 16.828 4.641 1 97.81 124 TRP B CA 1
ATOM 2449 C C . TRP B 1 124 ? 14.57 15.781 3.582 1 97.81 124 TRP B C 1
ATOM 2451 O O . TRP B 1 124 ? 15.703 15.305 3.49 1 97.81 124 TRP B O 1
ATOM 2461 N N . ALA B 1 125 ? 13.586 15.391 2.797 1 98.06 125 ALA B N 1
ATOM 2462 C CA . ALA B 1 125 ? 13.758 14.352 1.787 1 98.06 125 ALA B CA 1
ATOM 2463 C C . ALA B 1 125 ? 14.867 14.711 0.804 1 98.06 125 ALA B C 1
ATOM 2465 O O . ALA B 1 125 ? 15.75 13.898 0.52 1 98.06 125 ALA B O 1
ATOM 2466 N N . ASP B 1 126 ? 14.812 15.961 0.348 1 97.06 126 ASP B N 1
ATOM 2467 C CA . ASP B 1 126 ? 15.781 16.438 -0.629 1 97.06 126 ASP B CA 1
ATOM 2468 C C . ASP B 1 126 ? 17.203 16.422 -0.053 1 97.06 126 ASP B C 1
ATOM 2470 O O . ASP B 1 126 ? 18.156 16.172 -0.777 1 97.06 126 ASP B O 1
ATOM 2474 N N . SER B 1 127 ? 17.266 16.609 1.214 1 95.81 127 SER B N 1
ATOM 2475 C CA . SER B 1 127 ? 18.578 16.688 1.863 1 95.81 127 SER B CA 1
ATOM 2476 C C . SER B 1 127 ? 19.047 15.32 2.316 1 95.81 127 SER B C 1
ATOM 2478 O O . SER B 1 127 ? 20.188 15.172 2.785 1 95.81 127 SER B O 1
ATOM 2480 N N . ASN B 1 128 ? 18.219 14.328 2.236 1 94.81 128 ASN B N 1
ATOM 2481 C CA . ASN B 1 128 ? 18.578 13.008 2.74 1 94.81 128 ASN B CA 1
ATOM 2482 C C . ASN B 1 128 ? 18.625 11.969 1.621 1 94.81 128 ASN B C 1
ATOM 2484 O O . ASN B 1 128 ? 18.406 10.781 1.864 1 94.81 128 ASN B O 1
ATOM 2488 N N . GLY B 1 129 ? 18.734 12.383 0.424 1 94.94 129 GLY B N 1
ATOM 2489 C CA . GLY B 1 129 ? 18.969 11.5 -0.707 1 94.94 129 GLY B CA 1
ATOM 2490 C C . GLY B 1 129 ? 17.719 10.805 -1.2 1 94.94 129 GLY B C 1
ATOM 2491 O O . GLY B 1 129 ? 17.797 9.867 -1.993 1 94.94 129 GLY B O 1
ATOM 2492 N N . ILE B 1 130 ? 16.609 11.156 -0.681 1 97.88 130 ILE B N 1
ATOM 2493 C CA . ILE B 1 130 ? 15.344 10.625 -1.191 1 97.88 130 ILE B CA 1
ATOM 2494 C C . ILE B 1 130 ? 15.07 11.195 -2.584 1 97.88 130 ILE B C 1
ATOM 2496 O O . ILE B 1 130 ? 15.125 12.406 -2.789 1 97.88 130 ILE B O 1
ATOM 2500 N N . LYS B 1 131 ? 14.734 10.305 -3.531 1 98.44 131 LYS B N 1
ATOM 2501 C CA . LYS B 1 131 ? 14.617 10.711 -4.926 1 98.44 131 LYS B CA 1
ATOM 2502 C C . LYS B 1 131 ? 13.156 10.914 -5.316 1 98.44 131 LYS B C 1
ATOM 2504 O O . LYS B 1 131 ? 12.859 11.547 -6.328 1 98.44 131 LYS B O 1
ATOM 2509 N N . LYS B 1 132 ? 12.328 10.375 -4.48 1 98.75 132 LYS B N 1
ATOM 2510 C CA . LYS B 1 132 ? 10.914 10.445 -4.828 1 98.75 132 LYS B CA 1
ATOM 2511 C C . LYS B 1 132 ? 10.039 10.461 -3.58 1 98.75 132 LYS B C 1
ATOM 2513 O O . LYS B 1 132 ? 10.258 9.688 -2.648 1 98.75 132 LYS B O 1
ATOM 2518 N N . ILE B 1 133 ? 9.109 11.336 -3.5 1 98.94 133 ILE B N 1
ATOM 2519 C CA . ILE B 1 133 ? 8.047 11.352 -2.5 1 98.94 133 ILE B CA 1
ATOM 2520 C C . ILE B 1 133 ? 6.707 11.031 -3.166 1 98.94 133 ILE B C 1
ATOM 2522 O O . ILE B 1 133 ? 6.379 11.594 -4.211 1 98.94 133 ILE B O 1
ATOM 2526 N N . THR B 1 134 ? 6.008 10.094 -2.65 1 98.88 134 THR B N 1
ATOM 2527 C CA . THR B 1 134 ? 4.695 9.742 -3.178 1 98.88 134 THR B CA 1
ATOM 2528 C C . THR B 1 134 ? 3.6 10.062 -2.166 1 98.88 134 THR B C 1
ATOM 2530 O O . THR B 1 134 ? 3.873 10.211 -0.973 1 98.88 134 THR B O 1
ATOM 2533 N N . LEU B 1 135 ? 2.424 10.195 -2.623 1 98.88 135 LEU B N 1
ATOM 2534 C CA . LEU B 1 135 ? 1.269 10.328 -1.744 1 98.88 135 LEU B CA 1
ATOM 2535 C C . LEU B 1 135 ? -0.017 9.953 -2.473 1 98.88 135 LEU B C 1
ATOM 2537 O O . LEU B 1 135 ? -0.027 9.828 -3.699 1 98.88 135 LEU B O 1
ATOM 2541 N N . ASN B 1 136 ? -1.049 9.711 -1.743 1 98.69 136 ASN B N 1
ATOM 2542 C CA . ASN B 1 136 ? -2.414 9.484 -2.205 1 98.69 136 ASN B CA 1
ATOM 2543 C C . ASN B 1 136 ? -3.373 10.539 -1.662 1 98.69 136 ASN B C 1
ATOM 2545 O O . ASN B 1 136 ? -3.273 10.938 -0.5 1 98.69 136 ASN B O 1
ATOM 2549 N N . VAL B 1 137 ? -4.254 10.977 -2.482 1 98.69 137 VAL B N 1
ATOM 2550 C CA . VAL B 1 137 ? -5.176 12.031 -2.072 1 98.69 137 VAL B CA 1
ATOM 2551 C C . VAL B 1 137 ? -6.555 11.781 -2.68 1 98.69 137 VAL B C 1
ATOM 2553 O O . VAL B 1 137 ? -6.664 11.406 -3.85 1 98.69 137 VAL B O 1
ATOM 2556 N N . LEU B 1 138 ? -7.594 11.945 -1.862 1 98.69 138 LEU B N 1
ATOM 2557 C CA . LEU B 1 138 ? -8.961 11.828 -2.346 1 98.69 138 LEU B CA 1
ATOM 2558 C C . LEU B 1 138 ? -9.234 12.828 -3.465 1 98.69 138 LEU B C 1
ATOM 2560 O O . LEU B 1 138 ? -8.836 13.992 -3.373 1 98.69 138 LEU B O 1
ATOM 2564 N N . GLU B 1 139 ? -9.922 12.375 -4.48 1 98.56 139 GLU B N 1
ATOM 2565 C CA . GLU B 1 139 ? -10.125 13.188 -5.68 1 98.56 139 GLU B CA 1
ATOM 2566 C C . GLU B 1 139 ? -10.844 14.492 -5.348 1 98.56 139 GLU B C 1
ATOM 2568 O O . GLU B 1 139 ? -10.664 15.5 -6.035 1 98.56 139 GLU B O 1
ATOM 2573 N N . THR B 1 140 ? -11.648 14.5 -4.297 1 98 140 THR B N 1
ATOM 2574 C CA . THR B 1 140 ? -12.453 15.664 -3.969 1 98 140 THR B CA 1
ATOM 2575 C C . THR B 1 140 ? -11.664 16.656 -3.117 1 98 140 THR B C 1
ATOM 2577 O O . THR B 1 140 ? -12.141 17.75 -2.828 1 98 140 THR B O 1
ATOM 2580 N N . ASN B 1 141 ? -10.484 16.281 -2.678 1 97.75 141 ASN B N 1
ATOM 2581 C CA . ASN B 1 141 ? -9.648 17.172 -1.883 1 97.75 141 ASN B CA 1
ATOM 2582 C C . ASN B 1 141 ? -8.859 18.141 -2.766 1 97.75 141 ASN B C 1
ATOM 2584 O O . ASN B 1 141 ? -7.633 18.109 -2.793 1 97.75 141 ASN B O 1
ATOM 2588 N N . ASP B 1 142 ? -9.531 19.031 -3.383 1 97.25 142 ASP B N 1
ATOM 2589 C CA . ASP B 1 142 ? -8.977 19.938 -4.375 1 97.25 142 ASP B CA 1
ATOM 2590 C C . ASP B 1 142 ? -7.887 20.812 -3.76 1 97.25 142 ASP B C 1
ATOM 2592 O O . ASP B 1 142 ? -6.875 21.094 -4.402 1 97.25 142 ASP B O 1
ATOM 2596 N N . LYS B 1 143 ? -8.125 21.234 -2.609 1 96.25 143 LYS B N 1
ATOM 2597 C CA . LYS B 1 143 ? -7.16 22.109 -1.936 1 96.25 143 LYS B CA 1
ATOM 2598 C C . LYS B 1 143 ? -5.812 21.406 -1.77 1 96.25 143 LYS B C 1
ATOM 2600 O O . LYS B 1 143 ? -4.766 22 -2.045 1 96.25 143 LYS B O 1
ATOM 2605 N N . ALA B 1 144 ? -5.855 20.188 -1.329 1 98 144 ALA B N 1
ATOM 2606 C CA . ALA B 1 144 ? -4.625 19.422 -1.156 1 98 144 ALA B CA 1
ATOM 2607 C C . ALA B 1 144 ? -3.939 19.172 -2.498 1 98 144 ALA B C 1
ATOM 2609 O O . ALA B 1 144 ? -2.723 19.328 -2.619 1 98 144 ALA B O 1
ATOM 2610 N N . ILE B 1 145 ? -4.688 18.781 -3.494 1 98.56 145 ILE B N 1
ATOM 2611 C CA . ILE B 1 145 ? -4.156 18.5 -4.824 1 98.56 145 ILE B CA 1
ATOM 2612 C C . ILE B 1 145 ? -3.432 19.734 -5.355 1 98.56 145 ILE B C 1
ATOM 2614 O O . ILE B 1 145 ? -2.307 19.641 -5.852 1 98.56 145 ILE B O 1
ATOM 2618 N N . LYS B 1 146 ? -4.074 20.875 -5.246 1 98.25 146 LYS B N 1
ATOM 2619 C CA . LYS B 1 146 ? -3.471 22.125 -5.695 1 98.25 146 LYS B CA 1
ATOM 2620 C C . LYS B 1 146 ? -2.184 22.422 -4.93 1 98.25 146 LYS B C 1
ATOM 2622 O O . LYS B 1 146 ? -1.188 22.844 -5.52 1 98.25 146 LYS B O 1
ATOM 2627 N N . LEU B 1 147 ? -2.258 22.234 -3.666 1 98.25 147 LEU B N 1
ATOM 2628 C CA . LEU B 1 147 ? -1.075 22.438 -2.838 1 98.25 147 LEU B CA 1
ATOM 2629 C C . LEU B 1 147 ? 0.078 21.562 -3.309 1 98.25 147 LEU B C 1
ATOM 2631 O O . LEU B 1 147 ? 1.195 22.047 -3.502 1 98.25 147 LEU B O 1
ATOM 2635 N N . TYR B 1 148 ? -0.167 20.266 -3.453 1 98.81 148 TYR B N 1
ATOM 2636 C CA . TYR B 1 148 ? 0.875 19.328 -3.855 1 98.81 148 TYR B CA 1
ATOM 2637 C C . TYR B 1 148 ? 1.44 19.688 -5.223 1 98.81 148 TYR B C 1
ATOM 2639 O O . TYR B 1 148 ? 2.654 19.625 -5.434 1 98.81 148 TYR B O 1
ATOM 2647 N N . LYS B 1 149 ? 0.581 20.047 -6.141 1 98.75 149 LYS B N 1
ATOM 2648 C CA . LYS B 1 149 ? 1.044 20.469 -7.457 1 98.75 149 LYS B CA 1
ATOM 2649 C C . LYS B 1 149 ? 1.981 21.672 -7.348 1 98.75 149 LYS B C 1
ATOM 2651 O O . LYS B 1 149 ? 3.002 21.734 -8.039 1 98.75 149 LYS B O 1
ATOM 2656 N N . ARG B 1 150 ? 1.631 22.594 -6.5 1 98.31 150 ARG B N 1
ATOM 2657 C CA . ARG B 1 150 ? 2.457 23.781 -6.293 1 98.31 150 ARG B CA 1
ATOM 2658 C C . ARG B 1 150 ? 3.85 23.391 -5.805 1 98.31 150 ARG B C 1
ATOM 2660 O O . ARG B 1 150 ? 4.82 24.125 -6.051 1 98.31 150 ARG B O 1
ATOM 2667 N N . PHE B 1 151 ? 3.91 22.297 -5.141 1 98.38 151 PHE B N 1
ATOM 2668 C CA . PHE B 1 151 ? 5.191 21.875 -4.594 1 98.38 151 PHE B CA 1
ATOM 2669 C C . PHE B 1 151 ? 5.852 20.828 -5.5 1 98.38 151 PHE B C 1
ATOM 2671 O O . PHE B 1 151 ? 6.75 20.109 -5.07 1 98.38 151 PHE B O 1
ATOM 2678 N N . GLY B 1 152 ? 5.375 20.672 -6.707 1 98.25 152 GLY B N 1
ATOM 2679 C CA . GLY B 1 152 ? 6.09 19.906 -7.715 1 98.25 152 GLY B CA 1
ATOM 2680 C C . GLY B 1 152 ? 5.582 18.484 -7.859 1 98.25 152 GLY B C 1
ATOM 2681 O O . GLY B 1 152 ? 6.156 17.688 -8.609 1 98.25 152 GLY B O 1
ATOM 2682 N N . PHE B 1 153 ? 4.535 18.156 -7.18 1 98.81 153 PHE B N 1
ATOM 2683 C CA . PHE B 1 153 ? 3.949 16.828 -7.375 1 98.81 153 PHE B CA 1
ATOM 2684 C C . PHE B 1 153 ? 3.176 16.766 -8.688 1 98.81 153 PHE B C 1
ATOM 2686 O O . PHE B 1 153 ? 2.527 17.75 -9.078 1 98.81 153 PHE B O 1
ATOM 2693 N N . GLU B 1 154 ? 3.223 15.594 -9.273 1 98.69 154 GLU B N 1
ATOM 2694 C CA . GLU B 1 154 ? 2.455 15.312 -10.484 1 98.69 154 GLU B CA 1
ATOM 2695 C C . GLU B 1 154 ? 1.546 14.102 -10.289 1 98.69 154 GLU B C 1
ATOM 2697 O O . GLU B 1 154 ? 1.857 13.203 -9.508 1 98.69 154 GLU B O 1
ATOM 2702 N N . ILE B 1 155 ? 0.464 14.078 -11.023 1 98.75 155 ILE B N 1
ATOM 2703 C CA . ILE B 1 155 ? -0.447 12.938 -10.969 1 98.75 155 ILE B CA 1
ATOM 2704 C C . ILE B 1 155 ? 0.158 11.758 -11.727 1 98.75 155 ILE B C 1
ATOM 2706 O O . ILE B 1 155 ? 0.558 11.891 -12.883 1 98.75 155 ILE B O 1
ATOM 2710 N N . GLU B 1 156 ? 0.211 10.68 -11.078 1 98.88 156 GLU B N 1
ATOM 2711 C CA . GLU B 1 156 ? 0.751 9.484 -11.719 1 98.88 156 GLU B CA 1
ATOM 2712 C C . GLU B 1 156 ? -0.355 8.484 -12.031 1 98.88 156 GLU B C 1
ATOM 2714 O O . GLU B 1 156 ? -0.154 7.559 -12.82 1 98.88 156 GLU B O 1
ATOM 2719 N N . GLY B 1 157 ? -1.476 8.648 -11.414 1 98.69 157 GLY B N 1
ATOM 2720 C CA . GLY B 1 157 ? -2.584 7.746 -11.664 1 98.69 157 GLY B CA 1
ATOM 2721 C C . GLY B 1 157 ? -3.854 8.133 -10.93 1 98.69 157 GLY B C 1
ATOM 2722 O O . GLY B 1 157 ? -3.82 8.961 -10.023 1 98.69 157 GLY B O 1
ATOM 2723 N N . ILE B 1 158 ? -4.898 7.641 -11.383 1 98.75 158 ILE B N 1
ATOM 2724 C CA . ILE B 1 158 ? -6.219 7.766 -10.766 1 98.75 158 ILE B CA 1
ATOM 2725 C C . ILE B 1 158 ? -6.785 6.375 -10.484 1 98.75 158 ILE B C 1
ATOM 2727 O O . ILE B 1 158 ? -7.082 5.617 -11.406 1 98.75 158 ILE B O 1
ATOM 2731 N N . LEU B 1 159 ? -6.883 6.02 -9.25 1 98.81 159 LEU B N 1
ATOM 2732 C CA . LEU B 1 159 ? -7.5 4.762 -8.844 1 98.81 159 LEU B CA 1
ATOM 2733 C C . LEU B 1 159 ? -9.023 4.883 -8.836 1 98.81 159 LEU B C 1
ATOM 2735 O O . LEU B 1 159 ? -9.594 5.52 -7.945 1 98.81 159 LEU B O 1
ATOM 2739 N N . LYS B 1 160 ? -9.633 4.262 -9.711 1 98.62 160 LYS B N 1
ATOM 2740 C CA . LYS B 1 160 ? -11.078 4.371 -9.875 1 98.62 160 LYS B CA 1
ATOM 2741 C C . LYS B 1 160 ? -11.812 3.635 -8.766 1 98.62 160 LYS B C 1
ATOM 2743 O O . LYS B 1 160 ? -11.43 2.527 -8.383 1 98.62 160 LYS B O 1
ATOM 2748 N N . ASN B 1 161 ? -12.844 4.312 -8.258 1 98.56 161 ASN B N 1
ATOM 2749 C CA . ASN B 1 161 ? -13.68 3.701 -7.223 1 98.56 161 ASN B CA 1
ATOM 2750 C C . ASN B 1 161 ? -12.836 3.084 -6.113 1 98.56 161 ASN B C 1
ATOM 2752 O O . ASN B 1 161 ? -13.062 1.94 -5.715 1 98.56 161 ASN B O 1
ATOM 2756 N N . ASP B 1 162 ? -11.93 3.816 -5.648 1 98.62 162 ASP B N 1
ATOM 2757 C CA . ASP B 1 162 ? -10.93 3.307 -4.711 1 98.62 162 ASP B CA 1
ATOM 2758 C C . ASP B 1 162 ? -11.477 3.279 -3.287 1 98.62 162 ASP B C 1
ATOM 2760 O O . ASP B 1 162 ? -11.07 2.449 -2.475 1 98.62 162 ASP B O 1
ATOM 2764 N N . LYS B 1 163 ? -12.391 4.16 -3.006 1 98.56 163 LYS B N 1
ATOM 2765 C CA . LYS B 1 163 ? -12.945 4.285 -1.66 1 98.56 163 LYS B CA 1
ATOM 2766 C C . LYS B 1 163 ? -14.469 4.348 -1.694 1 98.56 163 LYS B C 1
ATOM 2768 O O . LYS B 1 163 ? -15.055 4.875 -2.643 1 98.56 163 LYS B O 1
ATOM 2773 N N . ILE B 1 164 ? -15.055 3.818 -0.66 1 98.12 164 ILE B N 1
ATOM 2774 C CA . ILE B 1 164 ? -16.469 4.055 -0.378 1 98.12 164 ILE B CA 1
ATOM 2775 C C . ILE B 1 164 ? -16.609 4.957 0.846 1 98.12 164 ILE B C 1
ATOM 2777 O O . ILE B 1 164 ? -16.109 4.629 1.926 1 98.12 164 ILE B O 1
ATOM 2781 N N . LEU B 1 165 ? -17.281 6.086 0.68 1 98 165 LEU B N 1
ATOM 2782 C CA . LEU B 1 165 ? -17.359 7.051 1.772 1 98 165 LEU B CA 1
ATOM 2783 C C . LEU B 1 165 ? -18.719 6.992 2.459 1 98 165 LEU B C 1
ATOM 2785 O O . LEU B 1 165 ? -19.484 6.059 2.236 1 98 165 LEU B O 1
ATOM 2789 N N . ALA B 1 166 ? -18.938 7.879 3.418 1 97.06 166 ALA B N 1
ATOM 2790 C CA . ALA B 1 166 ? -20.094 7.828 4.305 1 97.06 166 ALA B CA 1
ATOM 2791 C C . ALA B 1 166 ? -21.391 7.945 3.512 1 97.06 166 ALA B C 1
ATOM 2793 O O . ALA B 1 166 ? -22.438 7.434 3.932 1 97.06 166 ALA B O 1
ATOM 2794 N N . ASP B 1 167 ? -21.375 8.578 2.354 1 97.44 167 ASP B N 1
ATOM 2795 C CA . ASP B 1 167 ? -22.578 8.758 1.541 1 97.44 167 ASP B CA 1
ATOM 2796 C C . ASP B 1 167 ? -22.875 7.512 0.719 1 97.44 167 ASP B C 1
ATOM 2798 O O . ASP B 1 167 ? -23.844 7.484 -0.052 1 97.44 167 ASP B O 1
ATOM 2802 N N . GLY B 1 168 ? -21.984 6.5 0.804 1 97.06 168 GLY B N 1
ATOM 2803 C CA . GLY B 1 168 ? -22.188 5.227 0.136 1 97.06 168 GLY B CA 1
ATOM 2804 C C . GLY B 1 168 ? -21.719 5.223 -1.306 1 97.06 168 GLY B C 1
ATOM 2805 O O . GLY B 1 168 ? -21.875 4.227 -2.014 1 97.06 168 GLY B O 1
ATOM 2806 N N . LYS B 1 169 ? -21.156 6.336 -1.681 1 98.19 169 LYS B N 1
ATOM 2807 C CA . LYS B 1 169 ? -20.688 6.438 -3.061 1 98.19 169 LYS B CA 1
ATOM 2808 C C . LYS B 1 169 ? -19.203 6.129 -3.16 1 98.19 169 LYS B C 1
ATOM 2810 O O . LYS B 1 169 ? -18.484 6.199 -2.164 1 98.19 169 LYS B O 1
ATOM 2815 N N . TYR B 1 170 ? -18.797 5.703 -4.359 1 98.38 170 TYR B N 1
ATOM 2816 C CA . TYR B 1 170 ? -17.391 5.41 -4.641 1 98.38 170 TYR B CA 1
ATOM 2817 C C . TYR B 1 170 ? -16.656 6.656 -5.117 1 98.38 170 TYR B C 1
ATOM 2819 O O . TYR B 1 170 ? -17.219 7.461 -5.871 1 98.38 170 TYR B O 1
ATOM 2827 N N . TYR B 1 171 ? -15.445 6.789 -4.695 1 98.75 171 TYR B N 1
ATOM 2828 C CA . TYR B 1 171 ? -14.602 7.91 -5.086 1 98.75 171 TYR B CA 1
ATOM 2829 C C . TYR B 1 171 ? -13.234 7.422 -5.547 1 98.75 171 TYR B C 1
ATOM 2831 O O . TYR B 1 171 ? -12.742 6.387 -5.082 1 98.75 171 TYR B O 1
ATOM 2839 N N . ASN B 1 172 ? -12.672 8.203 -6.445 1 98.81 172 ASN B N 1
ATOM 2840 C CA . ASN B 1 172 ? -11.328 7.906 -6.918 1 98.81 172 ASN B CA 1
ATOM 2841 C C . ASN B 1 172 ? -10.266 8.43 -5.957 1 98.81 172 ASN B C 1
ATOM 2843 O O . ASN B 1 172 ? -10.523 9.336 -5.168 1 98.81 172 ASN B O 1
ATOM 2847 N N . THR B 1 173 ? -9.156 7.781 -5.953 1 98.88 173 THR B N 1
ATOM 2848 C CA . THR B 1 173 ? -7.941 8.273 -5.312 1 98.88 173 THR B CA 1
ATOM 2849 C C . THR B 1 173 ? -6.93 8.742 -6.359 1 98.88 173 THR B C 1
ATOM 2851 O O . THR B 1 173 ? -6.699 8.055 -7.355 1 98.88 173 THR B O 1
ATOM 2854 N N . ILE B 1 174 ? -6.348 9.875 -6.152 1 98.88 174 ILE B N 1
ATOM 2855 C CA . ILE B 1 174 ? -5.297 10.391 -7.023 1 98.88 174 ILE B CA 1
ATOM 2856 C C . ILE B 1 174 ? -3.928 10.047 -6.449 1 98.88 174 ILE B C 1
ATOM 2858 O O . ILE B 1 174 ? -3.646 10.336 -5.281 1 98.88 174 ILE B O 1
ATOM 2862 N N . ILE B 1 175 ? -3.15 9.406 -7.238 1 98.88 175 ILE B N 1
ATOM 2863 C CA . ILE B 1 175 ? -1.771 9.109 -6.867 1 98.88 175 ILE B CA 1
ATOM 2864 C C . ILE B 1 175 ? -0.845 10.195 -7.406 1 98.88 175 ILE B C 1
ATOM 2866 O O . ILE B 1 175 ? -0.89 10.523 -8.594 1 98.88 175 ILE B O 1
ATOM 2870 N N . MET B 1 176 ? 0.006 10.711 -6.484 1 98.88 176 MET B N 1
ATOM 2871 C CA . MET B 1 176 ? 0.921 11.766 -6.91 1 98.88 176 MET B CA 1
ATOM 2872 C C . MET B 1 176 ? 2.355 11.438 -6.512 1 98.88 176 MET B C 1
ATOM 2874 O O . MET B 1 176 ? 2.582 10.703 -5.547 1 98.88 176 MET B O 1
ATOM 2878 N N . GLY B 1 177 ? 3.273 11.898 -7.285 1 98.81 177 GLY B N 1
ATOM 2879 C CA . GLY B 1 177 ? 4.695 11.742 -7.027 1 98.81 177 GLY B CA 1
ATOM 2880 C C . GLY B 1 177 ? 5.492 13.008 -7.289 1 98.81 177 GLY B C 1
ATOM 2881 O O . GLY B 1 177 ? 5.164 13.781 -8.195 1 98.81 177 GLY B O 1
ATOM 2882 N N . ARG B 1 178 ? 6.457 13.242 -6.523 1 98.75 178 ARG B N 1
ATOM 2883 C CA . ARG B 1 178 ? 7.438 14.312 -6.676 1 98.75 178 ARG B CA 1
ATOM 2884 C C . ARG B 1 178 ? 8.852 13.742 -6.789 1 98.75 178 ARG B C 1
ATOM 2886 O O . ARG B 1 178 ? 9.25 12.898 -5.984 1 98.75 178 ARG B O 1
ATOM 2893 N N . PHE B 1 179 ? 9.578 14.25 -7.738 1 97.94 179 PHE B N 1
ATOM 2894 C CA . PHE B 1 179 ? 10.891 13.703 -8.039 1 97.94 179 PHE B CA 1
ATOM 2895 C C . PHE B 1 179 ? 11.984 14.727 -7.742 1 97.94 179 PHE B C 1
ATOM 2897 O O . PHE B 1 179 ? 11.828 15.914 -8.023 1 97.94 179 PHE B O 1
ATOM 2904 N N . ASN B 1 180 ? 12.961 14.25 -7.137 1 94.94 180 ASN B N 1
ATOM 2905 C CA .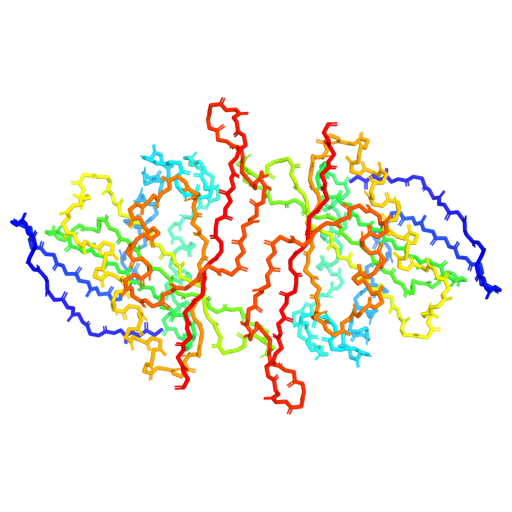 ASN B 1 180 ? 14.172 15.039 -6.926 1 94.94 180 ASN B CA 1
ATOM 2906 C C . ASN B 1 180 ? 15.352 14.469 -7.715 1 94.94 180 ASN B C 1
ATOM 2908 O O . ASN B 1 180 ? 16.016 13.539 -7.262 1 94.94 180 ASN B O 1
ATOM 2912 N N . GLU B 1 181 ? 15.664 14.914 -8.977 1 83.31 181 GLU B N 1
ATOM 2913 C CA . GLU B 1 181 ? 16.719 14.422 -9.867 1 83.31 181 GLU B CA 1
ATOM 2914 C C . GLU B 1 181 ? 18.094 14.828 -9.375 1 83.31 181 GLU B C 1
ATOM 2916 O O . GLU B 1 181 ? 18.25 15.867 -8.719 1 83.31 181 GLU B O 1
#

InterPro domains:
  IPR000182 GNAT domain [PF00583] (63-153)
  IPR000182 GNAT domain [PS51186] (15-181)
  IPR016181 Acyl-CoA N-acyltransferase [SSF55729] (14-180)

Sequence (362 aa):
MIINKQEFYVNGLNYTVRSAIDKDAKDLSELRLQIDGETENLDREKGEASIDIPGFKQIIKTDTVNPRNLFLVAVVHDRIVGFSRCEGIYLNRFSHKVEFGVCVLKDFWGHGIGKNLLKESISWADSNGIKKITLNVLETNDKAIKLYKRFGFEIEGILKNDKILADGKYYNTIIMGRFNEMIINKQEFYVNGLNYTVRSAIDKDAKDLSELRLQIDGETENLDREKGEASIDIPGFKQIIKTDTVNPRNLFLVAVVHDRIVGFSRCEGIYLNRFSHKVEFGVCVLKDFWGHGIGKNLLKESISWADSNGIKKITLNVLETNDKAIKLYKRFGFEIEGILKNDKILADGKYYNTIIMGRFNE

Foldseek 3Di:
DWDDKDWDFFPRFIKIKTFDDLVCLQLVLVQVLQQLPVDQWDPHHRPPPGAHSVRSSVVSVVQVPDLQKTKMFMDGPNHTFKIKMWAFDPDPVGVQETEIDITGHPVCPPRCPRVVNVVVVVVSSLVSRRFKYKYKTWPPPVVVVVSVVVVAKDWPDKAWQPDQTPVRDGTIITIIMHGDD/DWDDKDWDFFPRFIKIKTFDDLVCLQLVLVLVLQQLPVDQWDPHHRPPPGAHSVRSSVVSVVQVPDLQKTKMFMDGPNHTFKIKMWAFDPDPVGVQETEIDITGHPVCPPRCPRVVNVVVVVVSSLVSRRFKYKYKTWPPPVVVVVSVVVVAKDWPDKAWQPDQTPVRDGTIITIIMHGDD

Radius of gyration: 21.86 Å; Cα contacts (8 Å, |Δi|>4): 738; chains: 2; bounding box: 44×69×47 Å

Organism: Aneurinibacillus migulanus (NCBI:txid47500)

pLDDT: mean 97.5, std 2.0, range [82.69, 98.94]